Protein AF-A0A0F9MYI4-F1 (afdb_monomer)

Mean predicted aligned error: 19.26 Å

Radius of gyration: 35.19 Å; Cα contacts (8 Å, |Δi|>4): 128; chains: 1; bounding box: 51×89×79 Å

Secondary structure (DSSP, 8-state):
---S-----HHHHHH-HHHHTS-HHHHHHHHHHHHHHHHHSSEE--HHHHHHHHT--HHHHHHHHHHHGGG-EE-SSSEEE-HHHHHHHHHHHHHHHHHHHHHHHHHHHHHHHHHHHHHS---------------------------------------PPPPHHHHHHHHHHTT--HHHHHHHHHHHHHTTTB-TTS-B-TTHHHHIIIII--GGGS--S------------SSSTTSSSSS---

Solvent-accessible surface area (backbone atoms only — not comparable to full-atom values): 15983 Å² total; per-residue (Å²): 137,82,76,93,72,78,92,82,56,69,66,62,52,65,66,34,64,69,57,58,72,44,52,75,67,47,47,52,35,49,54,43,50,53,52,48,18,65,76,70,63,42,37,67,60,50,60,62,58,47,9,56,69,53,74,47,50,51,68,59,35,63,69,47,37,74,65,51,49,80,65,46,41,78,71,84,76,65,28,27,31,46,64,71,58,52,53,53,50,50,52,53,53,52,50,48,54,53,50,51,54,52,50,52,55,50,51,52,54,51,53,54,48,53,53,56,57,58,72,70,64,78,87,78,83,91,76,94,75,91,80,91,78,87,79,92,80,79,87,78,84,83,81,87,79,87,75,94,69,95,74,82,88,74,80,88,68,82,86,74,81,80,54,71,67,58,46,29,52,53,26,49,77,70,73,42,57,58,69,58,24,52,55,54,48,52,60,40,56,77,50,72,43,39,45,101,86,74,45,69,58,83,61,48,70,59,49,43,48,76,71,70,59,53,83,92,65,84,74,91,85,84,89,86,84,81,93,80,83,85,88,79,86,82,83,69,79,81,74,68,85,82,74,82,90,129

Sequence (246 aa):
MKSPAFQFYPSDFLSDENVALMTNQEVGCYIKLICFCWKQGTIPEEMKRIAQLCGETESVMSELWPSLKPCFKSTGNGRLMQPRLDRERKKQKEWRKKSVAGGKKSAILRAAKTAIDGEQAGVVQPSDEKCLKGGSTLLSSSSSSSIDLKKTSKRKGVFQPPSLADVLNYFKEKGYSEAAGKKAYEYYNIAGWQDSRGNPVKNWKQKMIAVWFKEETLASATAGRAKLVKGSSIVEQWKKDAEGGN

Nearest PDB structures (foldseek):
  2hr3-assembly1_A  TM=4.466E-01  e=1.936E-01  Pseudomonas aeruginosa
  5hso-assembly1_C  TM=4.202E-01  e=6.595E-01  Mycobacterium tuberculosis H37Rv
  5x80-assembly2_D  TM=3.840E-01  e=5.222E-01  Mycobacterium tuberculosis H37Rv
  3nrv-assembly1_A  TM=4.035E-01  e=1.052E+00  Acinetobacter baylyi ADP1
  3fx3-assembly1_A  TM=4.770E-01  e=1.182E+00  Ruegeria pomeroyi

pLDDT: mean 76.7, std 23.16, range [31.27, 98.38]

Organism: NCBI:txid412755

Structure (mmCIF, N/CA/C/O backbone):
data_AF-A0A0F9MYI4-F1
#
_entry.id   AF-A0A0F9MYI4-F1
#
loop_
_atom_site.group_PDB
_atom_site.id
_atom_site.type_symbol
_atom_site.label_atom_id
_atom_site.label_alt_id
_atom_site.label_comp_id
_atom_site.label_asym_id
_atom_site.label_entity_id
_atom_site.label_seq_id
_atom_site.pdbx_PDB_ins_code
_atom_site.Cartn_x
_atom_site.Cartn_y
_atom_site.Cartn_z
_atom_site.occupancy
_atom_site.B_iso_or_equiv
_atom_site.auth_seq_id
_atom_site.auth_comp_id
_atom_site.auth_asym_id
_atom_site.auth_atom_id
_atom_site.pdbx_PDB_model_num
ATOM 1 N N . MET A 1 1 ? 4.792 15.594 -9.757 1.00 70.38 1 MET A N 1
ATOM 2 C CA . MET A 1 1 ? 3.452 15.161 -9.297 1.00 70.38 1 MET A CA 1
ATOM 3 C C . MET A 1 1 ? 3.556 14.109 -8.193 1.00 70.38 1 MET A C 1
ATOM 5 O O . MET A 1 1 ? 4.474 13.284 -8.231 1.00 70.38 1 MET A O 1
ATOM 9 N N . LYS A 1 2 ? 2.652 14.138 -7.207 1.00 76.94 2 LYS A N 1
ATOM 10 C CA . LYS A 1 2 ? 2.462 13.030 -6.252 1.00 76.94 2 LYS A CA 1
ATOM 11 C C . LYS A 1 2 ? 1.678 11.909 -6.950 1.00 76.94 2 LYS A C 1
ATOM 13 O O . LYS A 1 2 ? 0.926 12.193 -7.876 1.00 76.94 2 LYS A O 1
ATOM 18 N N . SER A 1 3 ? 1.917 10.653 -6.583 1.00 86.50 3 SER A N 1
ATOM 19 C CA . SER A 1 3 ? 1.194 9.530 -7.191 1.00 86.50 3 SER A CA 1
ATOM 20 C C . SER A 1 3 ? -0.255 9.504 -6.692 1.00 86.50 3 SER A C 1
ATOM 22 O O . SER A 1 3 ? -0.453 9.621 -5.481 1.00 86.50 3 SER A O 1
ATOM 24 N N . PRO A 1 4 ? -1.254 9.336 -7.575 1.00 91.19 4 PRO A N 1
ATOM 25 C CA . PRO A 1 4 ? -2.663 9.390 -7.182 1.00 91.19 4 PRO A CA 1
ATOM 26 C C . PRO A 1 4 ? -3.111 8.163 -6.375 1.00 91.19 4 PRO A C 1
ATOM 28 O O . PRO A 1 4 ? -4.081 8.255 -5.636 1.00 91.19 4 PRO A O 1
ATOM 31 N N . ALA A 1 5 ? -2.390 7.041 -6.475 1.00 93.88 5 ALA A N 1
ATOM 32 C CA . ALA A 1 5 ? -2.751 5.775 -5.845 1.00 93.88 5 ALA A CA 1
ATOM 33 C C . ALA A 1 5 ? -1.535 5.066 -5.230 1.00 93.88 5 ALA A C 1
ATOM 35 O O . ALA A 1 5 ? -0.392 5.257 -5.666 1.00 93.88 5 ALA A O 1
ATOM 36 N N . PHE A 1 6 ? -1.805 4.217 -4.241 1.00 94.38 6 PHE A N 1
ATOM 37 C CA . PHE A 1 6 ? -0.867 3.247 -3.685 1.00 94.38 6 PHE A CA 1
ATOM 38 C C . PHE A 1 6 ? -1.378 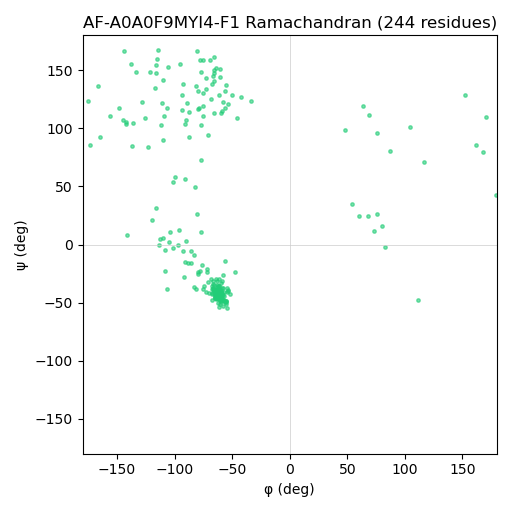1.833 -3.932 1.00 94.38 6 PHE A C 1
ATOM 40 O O . PHE A 1 6 ? -2.580 1.616 -4.071 1.00 94.38 6 PHE A O 1
ATOM 47 N N . GLN A 1 7 ? -0.459 0.872 -3.977 1.00 94.88 7 GLN A N 1
ATOM 48 C CA . GLN A 1 7 ? -0.847 -0.523 -4.093 1.00 94.88 7 GLN A CA 1
ATOM 49 C C . GLN A 1 7 ? -1.371 -1.015 -2.742 1.00 94.88 7 GLN A C 1
ATOM 51 O O . GLN A 1 7 ? -0.719 -0.826 -1.711 1.00 94.88 7 GLN A O 1
ATOM 56 N N . PHE A 1 8 ? -2.537 -1.649 -2.754 1.00 94.38 8 PHE A N 1
ATOM 57 C CA . PHE A 1 8 ? -3.121 -2.346 -1.614 1.00 94.38 8 PHE A CA 1
ATOM 58 C C . PHE A 1 8 ? -3.099 -3.842 -1.927 1.00 94.38 8 PHE A C 1
ATOM 60 O O . PHE A 1 8 ? -3.606 -4.252 -2.970 1.00 94.38 8 PHE A O 1
ATOM 67 N N . TYR A 1 9 ? -2.440 -4.630 -1.079 1.00 94.38 9 TYR A N 1
ATOM 68 C CA . TYR A 1 9 ? -2.310 -6.073 -1.274 1.00 94.38 9 TYR A CA 1
ATOM 69 C C . TYR A 1 9 ? -3.218 -6.771 -0.261 1.00 94.38 9 TYR A C 1
ATOM 71 O O . TYR A 1 9 ? -2.976 -6.615 0.937 1.00 94.38 9 TYR A O 1
ATOM 79 N N . PRO A 1 10 ? -4.237 -7.525 -0.712 1.00 96.31 10 PRO A N 1
ATOM 80 C CA . PRO A 1 10 ? -5.122 -8.252 0.194 1.00 96.31 10 PRO A CA 1
ATOM 81 C C . PRO A 1 10 ? -4.372 -9.246 1.083 1.00 96.31 10 PRO A C 1
ATOM 83 O O . PRO A 1 10 ? -4.684 -9.345 2.261 1.00 96.31 10 PRO A O 1
ATOM 86 N N . SER A 1 11 ? -3.346 -9.920 0.548 1.00 95.81 11 SER A N 1
ATOM 87 C CA . SER A 1 11 ? -2.504 -10.845 1.317 1.00 95.81 11 SER A CA 1
ATOM 88 C C . SER A 1 11 ? -1.856 -10.154 2.511 1.00 95.81 11 SER A C 1
ATOM 90 O O . SER A 1 11 ? -2.028 -10.603 3.636 1.00 95.81 11 SER A O 1
ATOM 92 N N . ASP A 1 12 ? -1.175 -9.029 2.272 1.00 93.56 12 ASP A N 1
ATOM 93 C CA . ASP A 1 12 ? -0.490 -8.280 3.326 1.00 93.56 12 ASP A CA 1
ATOM 94 C C . ASP A 1 12 ? -1.490 -7.786 4.372 1.00 93.56 12 ASP A C 1
ATOM 96 O O . ASP A 1 12 ? -1.215 -7.858 5.562 1.00 93.56 12 ASP A O 1
ATOM 100 N N . PHE A 1 13 ? -2.645 -7.292 3.917 1.00 94.75 13 PHE A N 1
ATOM 101 C CA . PHE A 1 13 ? -3.695 -6.758 4.779 1.00 94.75 13 PHE A CA 1
ATOM 102 C C . PHE A 1 13 ? -4.309 -7.829 5.688 1.00 94.75 13 PHE A C 1
ATOM 104 O O . PHE A 1 13 ? -4.476 -7.578 6.873 1.00 94.75 13 PHE A O 1
ATOM 111 N N . LEU A 1 14 ? -4.605 -9.018 5.153 1.00 94.38 14 LEU A N 1
ATOM 112 C CA . LEU A 1 14 ? -5.203 -10.118 5.917 1.00 94.38 14 LEU A CA 1
ATOM 113 C C . LEU A 1 14 ? -4.185 -10.864 6.794 1.00 94.38 14 LEU A C 1
ATOM 115 O O . LEU A 1 14 ? -4.578 -11.510 7.758 1.00 94.38 14 LEU A O 1
ATOM 119 N N . SER A 1 15 ? -2.893 -10.799 6.458 1.00 95.25 15 SER A N 1
ATOM 120 C CA . SER A 1 15 ? -1.821 -11.455 7.222 1.00 95.25 15 SER A CA 1
ATOM 121 C C . SER A 1 15 ? -1.244 -10.612 8.365 1.00 95.25 15 SER A C 1
ATOM 123 O O . SER A 1 15 ? -0.526 -11.151 9.203 1.00 95.25 15 SER A O 1
ATOM 125 N N . ASP A 1 16 ? -1.488 -9.298 8.382 1.00 94.25 16 ASP A N 1
ATOM 126 C CA . ASP A 1 16 ? -0.990 -8.413 9.440 1.00 94.25 16 ASP A CA 1
ATOM 127 C C . ASP A 1 16 ? -1.820 -8.627 10.709 1.00 94.25 16 ASP A C 1
ATOM 129 O O . ASP A 1 16 ? -2.991 -8.258 10.754 1.00 94.25 16 ASP A O 1
ATOM 133 N N . GLU A 1 17 ? -1.211 -9.218 11.737 1.00 95.50 17 GLU A N 1
ATOM 134 C CA . GLU A 1 17 ? -1.867 -9.555 13.006 1.00 95.50 17 GLU A CA 1
ATOM 135 C C . GLU A 1 17 ? -2.560 -8.346 13.647 1.00 95.50 17 GLU A C 1
ATOM 137 O O . GLU A 1 17 ? -3.691 -8.466 14.114 1.00 95.50 17 GLU A O 1
ATOM 142 N N . ASN A 1 18 ? -1.944 -7.156 13.589 1.00 95.12 18 ASN A N 1
ATOM 143 C CA . ASN A 1 18 ? -2.546 -5.954 14.171 1.00 95.12 18 ASN A CA 1
ATOM 144 C C . ASN A 1 18 ? -3.862 -5.604 13.484 1.00 95.12 18 ASN A C 1
ATOM 146 O O . ASN A 1 18 ? -4.777 -5.128 14.137 1.00 95.12 18 ASN A O 1
ATOM 150 N N . VAL A 1 19 ? -3.941 -5.809 12.168 1.00 95.38 19 VAL A N 1
ATOM 151 C CA . VAL A 1 19 ? -5.122 -5.490 11.361 1.00 95.38 19 VAL A CA 1
ATOM 152 C C . VAL A 1 19 ? -6.151 -6.615 11.430 1.00 95.38 19 VAL A C 1
ATOM 154 O O . VAL A 1 19 ? -7.344 -6.342 11.471 1.00 95.38 19 VAL A O 1
ATOM 157 N N . ALA A 1 20 ? -5.707 -7.871 11.479 1.00 95.81 20 ALA A N 1
ATOM 158 C CA . ALA A 1 20 ? -6.580 -9.036 11.578 1.00 95.81 20 ALA A CA 1
ATOM 159 C C . ALA A 1 20 ? -7.373 -9.073 12.896 1.00 95.81 20 ALA A C 1
ATOM 161 O O . ALA A 1 20 ? -8.487 -9.590 12.919 1.00 95.81 20 ALA A O 1
ATOM 162 N N . LEU A 1 21 ? -6.816 -8.513 13.974 1.00 96.50 21 LEU A N 1
ATOM 163 C CA . LEU A 1 21 ? -7.469 -8.412 15.283 1.00 96.50 21 LEU A CA 1
ATOM 164 C C . LEU A 1 21 ? -8.414 -7.203 15.413 1.00 96.50 21 LEU A C 1
ATOM 166 O O . LEU A 1 21 ? -9.140 -7.113 16.401 1.00 96.50 21 LEU A O 1
ATOM 170 N N . MET A 1 22 ? -8.421 -6.283 14.442 1.00 97.62 22 MET A N 1
ATOM 171 C CA . MET A 1 22 ? -9.294 -5.107 14.466 1.00 97.62 22 MET A CA 1
ATOM 172 C C . MET A 1 22 ? -10.755 -5.474 14.192 1.00 97.62 22 MET A C 1
ATOM 174 O O . MET A 1 22 ? -11.082 -6.268 13.310 1.00 97.62 22 MET A O 1
ATOM 178 N N . THR A 1 23 ? -11.660 -4.789 14.876 1.00 98.19 23 THR A N 1
ATOM 179 C CA . THR A 1 23 ? -13.082 -4.733 14.535 1.00 98.19 23 THR A CA 1
ATOM 180 C C . THR A 1 23 ? -13.307 -4.015 13.200 1.00 98.19 23 THR A C 1
ATOM 182 O O . THR A 1 23 ? -12.487 -3.216 12.743 1.00 98.19 23 THR A O 1
ATOM 185 N N . ASN A 1 24 ? -14.475 -4.210 12.582 1.00 98.00 24 ASN A N 1
ATOM 186 C CA . ASN A 1 24 ? -14.819 -3.520 11.331 1.00 98.00 24 ASN A CA 1
ATOM 187 C C . ASN A 1 24 ? -14.798 -1.983 11.458 1.00 98.00 24 ASN A C 1
ATOM 189 O O . ASN A 1 24 ? -14.471 -1.296 10.488 1.00 98.00 24 ASN A O 1
ATOM 193 N N . GLN A 1 25 ? -15.119 -1.441 12.639 1.00 98.12 25 GLN A N 1
ATOM 194 C CA . GLN A 1 25 ? -15.047 -0.001 12.897 1.00 98.12 25 GLN A CA 1
ATOM 195 C C . GLN A 1 25 ? -13.592 0.485 12.893 1.00 98.12 25 GLN A C 1
ATOM 197 O O . GLN A 1 25 ? -13.259 1.447 12.196 1.00 98.12 25 GLN A O 1
ATOM 202 N N . GLU A 1 26 ? -12.702 -0.220 13.593 1.00 98.38 26 GLU A N 1
ATOM 203 C CA . GLU A 1 26 ? -11.266 0.072 13.598 1.00 98.38 26 GLU A CA 1
ATOM 204 C C . GLU A 1 26 ? -10.668 -0.073 12.197 1.00 98.38 26 GLU A C 1
ATOM 206 O O . GLU A 1 26 ? -9.952 0.821 11.749 1.00 98.38 26 GLU A O 1
ATOM 211 N N . VAL A 1 27 ? -11.025 -1.122 11.449 1.00 98.31 27 VAL A N 1
ATOM 212 C CA . VAL A 1 27 ? -10.607 -1.293 10.049 1.00 98.31 27 VAL A CA 1
ATOM 213 C C . VAL A 1 27 ? -11.057 -0.108 9.190 1.00 98.31 27 VAL A C 1
ATOM 215 O O . VAL A 1 27 ? -10.268 0.419 8.402 1.00 98.31 27 VAL A O 1
ATOM 218 N N . GLY A 1 28 ? -12.296 0.366 9.350 1.00 98.31 28 GLY A N 1
ATOM 219 C CA . GLY A 1 28 ? -12.794 1.556 8.656 1.00 98.31 28 GLY A CA 1
ATOM 220 C C . GLY A 1 28 ? -11.945 2.798 8.947 1.00 98.31 28 GLY A C 1
ATOM 221 O O . GLY A 1 28 ? -11.496 3.487 8.021 1.00 98.31 28 GLY A O 1
ATOM 222 N N . CYS A 1 29 ? -11.650 3.046 10.224 1.00 98.38 29 CYS A N 1
ATOM 223 C CA . CYS A 1 29 ? -10.757 4.116 10.669 1.00 98.38 29 CYS A CA 1
ATOM 224 C C . CYS A 1 29 ? -9.344 3.957 10.086 1.00 98.38 29 CYS A C 1
ATOM 226 O O . CYS A 1 29 ? -8.805 4.898 9.499 1.00 98.38 29 CYS A O 1
ATOM 228 N N . TYR A 1 30 ? -8.767 2.757 10.159 1.00 98.19 30 TYR A N 1
ATOM 229 C CA . TYR A 1 30 ? -7.457 2.429 9.605 1.00 98.19 30 TYR A CA 1
ATOM 230 C C . TYR A 1 30 ? -7.372 2.767 8.112 1.00 98.19 30 TYR A C 1
ATOM 232 O O . TYR A 1 30 ? -6.475 3.509 7.700 1.00 98.19 30 TYR A O 1
ATOM 240 N N . ILE A 1 31 ? -8.333 2.302 7.304 1.00 98.00 31 ILE A N 1
ATOM 241 C CA . ILE A 1 31 ? -8.372 2.550 5.856 1.00 98.00 31 ILE A CA 1
ATOM 242 C C . ILE A 1 31 ? -8.453 4.054 5.552 1.00 98.00 31 ILE A C 1
ATOM 244 O O . ILE A 1 31 ? -7.723 4.555 4.686 1.00 98.00 31 ILE A O 1
ATOM 248 N N . LYS A 1 32 ? -9.278 4.813 6.285 1.00 98.31 32 LYS A N 1
ATOM 249 C CA . LYS A 1 32 ? -9.365 6.276 6.124 1.00 98.31 32 LYS A CA 1
ATOM 250 C C . LYS A 1 32 ? -8.032 6.949 6.454 1.00 98.31 32 LYS A C 1
ATOM 252 O O . LYS A 1 32 ? -7.540 7.763 5.664 1.00 98.31 32 LYS A O 1
ATOM 257 N N . LEU A 1 33 ? -7.405 6.578 7.568 1.00 98.12 33 LEU A N 1
ATOM 258 C CA . LEU A 1 33 ? -6.131 7.149 8.002 1.00 98.12 33 LEU A CA 1
ATOM 259 C C . LEU A 1 33 ? -4.991 6.843 7.029 1.00 98.12 33 LEU A C 1
ATOM 261 O O . LEU A 1 33 ? -4.232 7.757 6.702 1.00 98.12 33 LEU A O 1
ATOM 265 N N . ILE A 1 34 ? -4.877 5.623 6.493 1.00 97.38 34 ILE A N 1
ATOM 266 C CA . ILE A 1 34 ? -3.845 5.315 5.488 1.00 97.38 34 ILE A CA 1
ATOM 267 C C . ILE A 1 34 ? -4.083 6.077 4.175 1.00 97.38 34 ILE A C 1
ATOM 269 O O . ILE A 1 34 ? -3.116 6.517 3.552 1.00 97.38 34 ILE A O 1
ATOM 273 N N . CYS A 1 35 ? -5.337 6.325 3.778 1.00 97.06 35 CYS A N 1
ATOM 274 C CA . CYS A 1 35 ? -5.657 7.152 2.611 1.00 97.06 35 CYS A CA 1
ATOM 275 C C . CYS A 1 35 ? -5.203 8.608 2.807 1.00 97.06 35 CYS A C 1
ATOM 277 O O . CYS A 1 35 ? -4.526 9.180 1.942 1.00 97.06 35 CYS A O 1
ATOM 279 N N . PHE A 1 36 ? -5.508 9.205 3.964 1.00 96.81 36 PHE A N 1
ATOM 280 C CA . PHE A 1 36 ? -5.026 10.545 4.312 1.00 96.81 36 PHE A CA 1
ATOM 281 C C . PHE A 1 36 ? -3.506 10.592 4.419 1.00 96.81 36 PHE A C 1
ATOM 283 O O . PHE A 1 36 ? -2.880 11.498 3.855 1.00 96.81 36 PHE A O 1
ATOM 290 N N . CYS A 1 37 ? -2.916 9.590 5.076 1.00 96.12 37 CYS A N 1
ATOM 291 C CA . CYS A 1 37 ? -1.478 9.434 5.189 1.00 96.12 37 CYS A CA 1
ATOM 292 C C . CYS A 1 37 ? -0.864 9.410 3.795 1.00 96.12 37 CYS A C 1
ATOM 294 O O . CYS A 1 37 ? 0.041 10.198 3.549 1.00 96.12 37 CYS A O 1
ATOM 296 N N . TRP A 1 38 ? -1.384 8.611 2.851 1.00 95.75 38 TRP A N 1
ATOM 297 C CA . TRP A 1 38 ? -0.900 8.549 1.469 1.00 95.75 38 TRP A CA 1
ATOM 298 C C . TRP A 1 38 ? -0.883 9.925 0.800 1.00 95.75 38 TRP A C 1
ATOM 300 O O . TRP A 1 38 ? 0.181 10.361 0.346 1.00 95.75 38 TRP A O 1
ATOM 310 N N . LYS A 1 39 ? -2.033 10.614 0.802 1.00 94.38 39 LYS A N 1
ATOM 311 C CA . LYS A 1 39 ? -2.240 11.922 0.160 1.00 94.38 39 LYS A CA 1
ATOM 312 C C . LYS A 1 39 ? -1.307 13.002 0.719 1.00 94.38 39 LYS A C 1
ATOM 314 O O . LYS A 1 39 ? -0.710 13.769 -0.045 1.00 94.38 39 LYS A O 1
ATOM 319 N N . GLN A 1 40 ? -1.176 13.074 2.043 1.00 92.75 40 GLN A N 1
ATOM 320 C CA . GLN A 1 40 ? -0.447 14.153 2.714 1.00 92.75 40 GLN A CA 1
ATOM 321 C C . GLN A 1 40 ? 1.032 13.831 2.962 1.00 92.75 40 GLN A C 1
ATOM 323 O O . GLN A 1 40 ? 1.862 14.736 2.943 1.00 92.75 40 GLN A O 1
ATOM 328 N N . GLY A 1 41 ? 1.385 12.557 3.113 1.00 92.94 41 GLY A N 1
ATOM 329 C CA . GLY A 1 41 ? 2.701 12.095 3.564 1.00 92.94 41 GLY A CA 1
ATOM 330 C C . GLY A 1 41 ? 2.618 11.460 4.951 1.00 92.94 41 GLY A C 1
ATOM 331 O O . GLY A 1 41 ? 3.110 10.348 5.151 1.00 92.94 41 GLY A O 1
ATOM 332 N N . THR A 1 42 ? 1.944 12.163 5.857 1.00 96.75 42 THR A N 1
ATOM 333 C CA . THR A 1 42 ? 1.774 11.869 7.283 1.00 96.75 42 THR A CA 1
ATOM 334 C C . THR A 1 42 ? 0.374 12.293 7.738 1.00 96.75 42 THR A C 1
ATOM 336 O O . THR A 1 42 ? -0.317 13.018 7.017 1.00 96.75 42 THR A O 1
ATOM 339 N N . ILE A 1 43 ? -0.044 11.859 8.924 1.00 97.56 43 ILE A N 1
ATOM 340 C CA . ILE A 1 43 ? -1.277 12.300 9.596 1.00 97.56 43 ILE A CA 1
ATOM 341 C C . ILE A 1 43 ? -0.931 13.041 10.900 1.00 97.56 43 ILE A C 1
ATOM 343 O O . ILE A 1 43 ? 0.189 12.888 11.391 1.00 97.56 43 ILE A O 1
ATOM 347 N N . PRO A 1 44 ? -1.834 13.870 11.447 1.00 97.56 44 PRO A N 1
ATOM 348 C CA . PRO A 1 44 ? -1.655 14.467 12.771 1.00 97.56 44 PRO A CA 1
ATOM 349 C C . PRO A 1 44 ? -1.552 13.398 13.865 1.00 97.56 44 PRO A C 1
ATOM 351 O O . PRO A 1 44 ? -2.139 12.329 13.730 1.00 97.56 44 PRO A O 1
ATOM 354 N N . GLU A 1 45 ? -0.827 13.698 14.940 1.00 97.00 45 GLU A N 1
ATOM 355 C CA . GLU A 1 45 ? -0.760 12.856 16.147 1.00 97.00 45 GLU A CA 1
ATOM 356 C C . GLU A 1 45 ? -1.830 13.233 17.193 1.00 97.00 45 GLU A C 1
ATOM 358 O O . GLU A 1 45 ? -2.129 12.456 18.092 1.00 97.00 45 GLU A O 1
ATOM 363 N N . GLU A 1 46 ? -2.444 14.412 17.050 1.00 96.69 46 GLU A N 1
ATOM 364 C CA . GLU A 1 46 ? -3.499 14.925 17.930 1.00 96.69 46 GLU A CA 1
ATOM 365 C C . GLU A 1 46 ? -4.805 14.119 17.797 1.00 96.69 46 GLU A C 1
ATOM 367 O O . GLU A 1 46 ? -5.376 14.025 16.704 1.00 96.69 46 GLU A O 1
ATOM 372 N N . MET A 1 47 ? -5.323 13.606 18.920 1.00 97.62 47 MET A N 1
ATOM 373 C CA . MET A 1 47 ? -6.494 12.716 18.957 1.00 97.62 47 MET A CA 1
ATOM 374 C C . MET A 1 47 ? -7.732 13.332 18.303 1.00 97.62 47 MET A C 1
ATOM 376 O O . MET A 1 47 ? -8.343 12.723 17.426 1.00 97.62 47 MET A O 1
ATOM 380 N N . LYS A 1 48 ? -8.050 14.584 18.645 1.00 98.12 48 LYS A N 1
ATOM 381 C CA . LYS A 1 48 ? -9.165 15.337 18.060 1.00 98.12 48 LYS A CA 1
ATOM 382 C C . LYS A 1 48 ? -9.121 15.387 16.531 1.00 98.12 48 LYS A C 1
ATOM 384 O O . LYS A 1 48 ? -10.148 15.262 15.867 1.00 98.12 48 LYS A O 1
ATOM 389 N N . ARG A 1 49 ? -7.930 15.546 15.945 1.00 97.94 49 ARG A N 1
ATOM 390 C CA . ARG A 1 49 ? -7.751 15.575 14.484 1.00 97.94 49 ARG A CA 1
ATOM 391 C C . ARG A 1 49 ? -7.920 14.194 13.873 1.00 97.94 49 ARG A C 1
ATOM 393 O O . ARG A 1 49 ? -8.527 14.082 12.813 1.00 97.94 49 ARG A O 1
ATOM 400 N N . ILE A 1 50 ? -7.391 13.158 14.520 1.00 98.12 50 ILE A N 1
ATOM 401 C CA . ILE A 1 50 ? -7.544 11.768 14.076 1.00 98.12 50 ILE A CA 1
ATOM 402 C C . ILE A 1 50 ? -9.030 11.389 14.077 1.00 98.12 50 ILE A C 1
ATOM 404 O O . ILE A 1 50 ? -9.525 10.904 13.061 1.00 98.12 50 ILE A O 1
ATOM 408 N N . ALA A 1 51 ? -9.756 11.723 15.146 1.00 98.31 51 ALA A N 1
ATOM 409 C CA . ALA A 1 51 ? -11.196 11.514 15.265 1.00 98.31 51 ALA A CA 1
ATOM 410 C C . ALA A 1 51 ? -11.962 12.179 14.108 1.00 98.31 51 ALA A C 1
ATOM 412 O O . ALA A 1 51 ? -12.721 11.520 13.399 1.00 98.31 51 ALA A O 1
ATOM 413 N N . GLN A 1 52 ? -11.664 13.450 13.810 1.00 98.00 52 GLN A N 1
ATOM 414 C CA . GLN A 1 52 ? -12.251 14.168 12.671 1.00 98.00 52 GLN A CA 1
ATOM 415 C C . GLN A 1 52 ? -11.955 13.508 11.316 1.00 98.00 52 GLN A C 1
ATOM 417 O O . GLN A 1 52 ? -12.837 13.444 10.460 1.00 98.00 52 GLN A O 1
ATOM 422 N N . LEU A 1 53 ? -10.732 13.006 11.098 1.00 97.88 53 LEU A N 1
ATOM 423 C CA . LEU A 1 53 ? -10.389 12.283 9.867 1.00 97.88 53 LEU A CA 1
ATOM 424 C C . LEU A 1 53 ? -11.181 10.976 9.748 1.00 97.88 53 LEU A C 1
ATOM 426 O O . LEU A 1 53 ? -11.624 10.626 8.651 1.00 97.88 53 LEU A O 1
ATOM 430 N N . CYS A 1 54 ? -11.378 10.275 10.863 1.00 97.88 54 CYS A N 1
ATOM 431 C CA . CYS A 1 54 ? -12.161 9.048 10.949 1.00 97.88 54 CYS A CA 1
ATOM 432 C C . CYS A 1 54 ? -13.676 9.293 10.913 1.00 97.88 54 CYS A C 1
ATOM 434 O O . CYS A 1 54 ? -14.408 8.397 10.504 1.00 97.88 54 CYS A O 1
ATOM 436 N N . GLY A 1 55 ? -14.140 10.517 11.170 1.00 97.50 55 GLY A N 1
ATOM 437 C CA . GLY A 1 55 ? -15.566 10.838 11.284 1.00 97.50 55 GLY A CA 1
ATOM 438 C C . GLY A 1 55 ? -16.174 10.375 12.608 1.00 97.50 55 GLY A C 1
ATOM 439 O O . GLY A 1 55 ? -17.366 10.110 12.655 1.00 97.50 55 GLY A O 1
ATOM 440 N N . GLU A 1 56 ? -15.349 10.271 13.646 1.00 97.75 56 GLU A N 1
ATOM 441 C CA . GLU A 1 56 ? -15.716 9.808 14.982 1.00 97.75 56 GLU A CA 1
ATOM 442 C C . GLU A 1 56 ? -15.567 10.938 16.008 1.00 97.75 56 GLU A C 1
ATOM 444 O O . GLU A 1 56 ? -14.953 11.979 15.741 1.00 97.75 56 GLU A O 1
ATOM 449 N N . THR A 1 57 ? -16.115 10.734 17.206 1.00 98.12 57 THR A N 1
ATOM 450 C CA . THR A 1 57 ? -15.864 11.632 18.342 1.00 98.12 57 THR A CA 1
ATOM 451 C C . THR A 1 57 ? -14.497 11.355 18.965 1.00 98.12 57 THR A C 1
ATOM 453 O O . THR A 1 57 ? -13.931 10.275 18.807 1.00 98.12 57 THR A O 1
ATOM 456 N N . GLU A 1 58 ? -13.948 12.326 19.696 1.00 97.88 58 GLU A N 1
ATOM 457 C CA . GLU A 1 58 ? -12.660 12.150 20.380 1.00 97.88 58 GLU A CA 1
ATOM 458 C C . GLU A 1 58 ? -12.702 11.026 21.428 1.00 97.88 58 GLU A C 1
ATOM 460 O O . GLU A 1 58 ? -11.738 10.273 21.536 1.00 97.88 58 GLU A O 1
ATOM 465 N N . SER A 1 59 ? -13.838 10.855 22.120 1.00 98.25 59 SER A N 1
ATOM 466 C CA . SER A 1 59 ? -14.057 9.751 23.066 1.00 98.25 59 SER A CA 1
ATOM 467 C C . SER A 1 59 ? -13.977 8.396 22.366 1.00 98.25 59 SER A C 1
ATOM 469 O O . SER A 1 59 ? -13.144 7.572 22.728 1.00 98.25 59 SER A O 1
ATOM 471 N N . VAL A 1 60 ? -14.760 8.203 21.299 1.00 98.19 60 VAL A N 1
ATOM 472 C CA . VAL A 1 60 ? -14.750 6.955 20.517 1.00 98.19 60 VAL A CA 1
ATOM 473 C C . VAL A 1 60 ? -13.361 6.698 19.939 1.00 98.19 60 VAL A C 1
ATOM 475 O O . VAL A 1 60 ? -12.825 5.601 20.044 1.00 98.19 60 VAL A O 1
ATOM 478 N N . MET A 1 61 ? -12.712 7.724 19.385 1.00 98.19 61 MET A N 1
ATOM 479 C CA . MET A 1 61 ? -11.364 7.568 18.845 1.00 98.19 61 MET A CA 1
ATOM 480 C C . MET A 1 61 ? -10.354 7.164 19.925 1.00 98.19 61 MET A C 1
ATOM 482 O O . MET A 1 61 ? -9.462 6.372 19.643 1.00 98.19 61 MET A O 1
ATOM 486 N N . SER A 1 62 ? -10.486 7.659 21.156 1.00 98.06 62 SER A N 1
ATOM 487 C CA . SER A 1 62 ? -9.594 7.272 22.253 1.00 98.06 62 SER A CA 1
ATOM 488 C C . SER A 1 62 ? -9.693 5.783 22.608 1.00 98.06 62 SER A C 1
ATOM 490 O O . SER A 1 62 ? -8.675 5.183 22.946 1.00 98.06 62 SER A O 1
ATOM 492 N N . GLU A 1 63 ? -10.874 5.181 22.444 1.00 98.06 63 GLU A N 1
ATOM 493 C CA . GLU A 1 63 ? -11.118 3.749 22.655 1.00 98.06 63 GLU A CA 1
ATOM 494 C C . GLU A 1 63 ? -10.566 2.895 21.505 1.00 98.06 63 GLU A C 1
ATOM 496 O O . GLU A 1 63 ? -9.982 1.844 21.748 1.00 98.06 63 GLU A O 1
ATOM 501 N N . LEU A 1 64 ? -10.682 3.369 20.257 1.00 98.12 64 LEU A N 1
ATOM 502 C CA . LEU A 1 64 ? -10.192 2.668 19.057 1.00 98.12 64 LEU A CA 1
ATOM 503 C C . LEU A 1 64 ? -8.673 2.834 18.837 1.00 98.12 64 LEU A C 1
ATOM 505 O O . LEU A 1 64 ? -8.031 2.053 18.130 1.00 98.12 64 LEU A O 1
ATOM 509 N N . TRP A 1 65 ? -8.072 3.899 19.377 1.00 97.88 65 TRP A N 1
ATOM 510 C CA . TRP A 1 65 ? -6.676 4.254 19.110 1.00 97.88 65 TRP A CA 1
ATOM 511 C C . TRP A 1 65 ? -5.641 3.204 19.538 1.00 97.88 65 TRP A C 1
ATOM 513 O O . TRP A 1 65 ? -4.678 3.028 18.788 1.00 97.88 65 TRP A O 1
ATOM 523 N N . PRO A 1 66 ? -5.776 2.490 20.674 1.00 97.94 66 PRO A N 1
ATOM 524 C CA . PRO A 1 66 ? -4.833 1.450 21.079 1.00 97.94 66 PRO A CA 1
ATOM 525 C C . PRO A 1 66 ? -4.608 0.369 20.015 1.00 97.94 66 PRO A C 1
ATOM 527 O O . PRO A 1 66 ? -3.463 -0.034 19.821 1.00 97.94 66 PRO A O 1
ATOM 530 N N . SER A 1 67 ? -5.648 -0.029 19.277 1.00 97.62 67 SER A N 1
ATOM 531 C CA . SER A 1 67 ? -5.552 -1.010 18.185 1.00 97.62 67 SER A CA 1
ATOM 532 C C . SER A 1 67 ? -4.896 -0.423 16.934 1.00 97.62 67 SER A C 1
ATOM 534 O O . SER A 1 67 ? -4.133 -1.088 16.237 1.00 97.62 67 SER A O 1
ATOM 536 N N . LEU A 1 68 ? -5.146 0.858 16.648 1.00 97.62 68 LEU A N 1
ATOM 537 C CA . LEU A 1 68 ? -4.657 1.542 15.444 1.00 97.62 68 LEU A CA 1
ATOM 538 C C . LEU A 1 68 ? -3.213 2.033 15.570 1.00 97.62 68 LEU A C 1
ATOM 540 O O . LEU A 1 68 ? -2.447 1.974 14.606 1.00 97.62 68 LEU A O 1
ATOM 544 N N . LYS A 1 69 ? -2.830 2.535 16.746 1.00 96.81 69 LYS A N 1
ATOM 545 C CA . LYS A 1 69 ? -1.534 3.165 17.023 1.00 96.81 69 LYS A CA 1
ATOM 546 C C . LYS A 1 69 ? -0.327 2.307 16.609 1.00 96.81 69 LYS A C 1
ATOM 548 O O . LYS A 1 69 ? 0.573 2.889 16.002 1.00 96.81 69 LYS A O 1
ATOM 553 N N . PRO A 1 70 ? -0.280 0.978 16.848 1.00 96.88 70 PRO A N 1
ATOM 554 C CA . PRO A 1 70 ? 0.844 0.123 16.450 1.00 96.88 70 PRO A CA 1
ATOM 555 C C . PRO A 1 70 ? 1.145 0.146 14.949 1.00 96.88 70 PRO A C 1
ATOM 557 O O . PRO A 1 70 ? 2.291 -0.049 14.541 1.00 96.88 70 PRO A O 1
ATOM 560 N N . CYS A 1 71 ? 0.141 0.436 14.116 1.00 96.44 71 CYS A N 1
ATOM 561 C CA . CYS A 1 71 ? 0.338 0.539 12.678 1.00 96.44 71 CYS A CA 1
ATOM 562 C C . CYS A 1 71 ? 1.228 1.734 12.304 1.00 96.44 71 CYS A C 1
ATOM 564 O O . CYS A 1 71 ? 1.977 1.649 11.327 1.00 96.44 71 CYS A O 1
ATOM 566 N N . PHE A 1 72 ? 1.191 2.820 13.082 1.00 97.06 72 PHE A N 1
ATOM 567 C CA . PHE A 1 72 ? 1.818 4.099 12.763 1.00 97.06 72 PHE A CA 1
ATOM 568 C C . PHE A 1 72 ? 3.094 4.358 13.579 1.00 97.06 72 PHE A C 1
ATOM 570 O O . PHE A 1 72 ? 3.255 3.909 14.709 1.00 97.06 72 PHE A O 1
ATOM 577 N N . LYS A 1 73 ? 4.017 5.148 13.017 1.00 96.50 73 LYS A N 1
ATOM 578 C CA . LYS A 1 73 ? 5.240 5.607 13.696 1.00 96.50 73 LYS A CA 1
ATOM 579 C C . LYS A 1 73 ? 5.261 7.122 13.837 1.00 96.50 73 LYS A C 1
ATOM 581 O O . LYS A 1 73 ? 5.007 7.827 12.858 1.00 96.50 73 LYS A O 1
ATOM 586 N N . SER A 1 74 ? 5.615 7.620 15.022 1.00 96.75 74 SER A N 1
ATOM 587 C CA . SER A 1 74 ? 5.834 9.055 15.224 1.00 96.75 74 SER A CA 1
ATOM 588 C C . SER A 1 74 ? 7.068 9.530 14.466 1.00 96.75 74 SER A C 1
ATOM 590 O O . SER A 1 74 ? 8.093 8.853 14.400 1.00 96.75 74 SER A O 1
ATOM 592 N N . THR A 1 75 ? 6.929 10.698 13.849 1.00 94.25 75 TH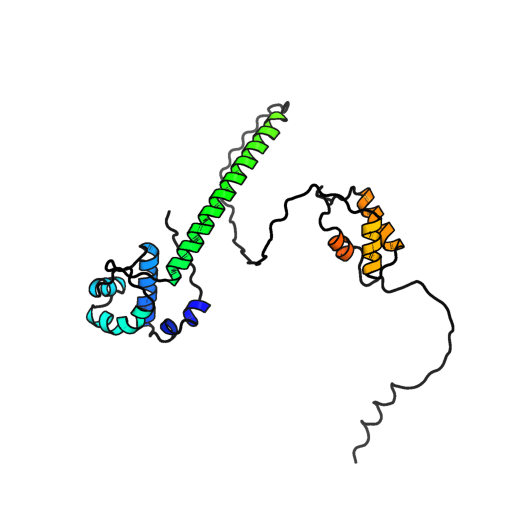R A N 1
ATOM 593 C CA . THR A 1 75 ? 7.998 11.399 13.131 1.00 94.25 75 THR A CA 1
ATOM 594 C C . THR A 1 75 ? 8.723 12.390 14.057 1.00 94.25 75 THR A C 1
ATOM 596 O O . THR A 1 75 ? 9.709 12.993 13.649 1.00 94.25 75 THR A O 1
ATOM 599 N N . GLY A 1 76 ? 8.254 12.569 15.301 1.00 91.00 76 GLY A N 1
ATOM 600 C CA . GLY A 1 76 ? 8.841 13.482 16.293 1.00 91.00 76 GLY A CA 1
ATOM 601 C C . GLY A 1 76 ? 8.407 14.948 16.164 1.00 91.00 76 GLY A C 1
ATOM 602 O O . GLY A 1 76 ? 8.793 15.775 16.977 1.00 91.00 76 GLY A O 1
ATOM 603 N N . ASN A 1 77 ? 7.583 15.284 15.169 1.00 93.62 77 ASN A N 1
ATOM 604 C CA . ASN A 1 77 ? 7.073 16.637 14.913 1.00 93.62 77 ASN A CA 1
ATOM 605 C C . ASN A 1 77 ? 5.543 16.737 15.074 1.00 93.62 77 ASN A C 1
ATOM 607 O O . ASN A 1 77 ? 4.891 17.489 14.345 1.00 93.62 77 ASN A O 1
ATOM 611 N N . GLY A 1 78 ? 4.959 15.929 15.966 1.00 94.88 78 GLY A N 1
ATOM 612 C CA . GLY A 1 78 ? 3.506 15.851 16.167 1.00 94.88 78 GLY A CA 1
ATOM 613 C C . GLY A 1 78 ? 2.753 15.240 14.981 1.00 94.88 78 GLY A C 1
ATOM 614 O O . GLY A 1 78 ? 1.578 15.545 14.748 1.00 94.88 78 GLY A O 1
ATOM 615 N N . ARG A 1 79 ? 3.439 14.422 14.173 1.00 97.19 79 ARG A N 1
ATOM 616 C CA . ARG A 1 79 ? 2.856 13.712 13.034 1.00 97.19 79 ARG A CA 1
ATOM 617 C C . ARG A 1 79 ? 3.262 12.251 13.003 1.00 97.19 79 ARG A C 1
ATOM 619 O O . ARG A 1 79 ? 4.389 11.878 13.327 1.00 97.19 79 ARG A O 1
ATOM 626 N N . LEU A 1 80 ? 2.350 11.443 12.485 1.00 97.62 80 LEU A N 1
ATOM 627 C CA . LEU A 1 80 ? 2.481 10.003 12.358 1.00 97.62 80 LEU A CA 1
ATOM 628 C C . LEU A 1 80 ? 2.627 9.602 10.887 1.00 97.62 80 LEU A C 1
ATOM 630 O O . LEU A 1 80 ? 1.981 10.156 9.992 1.00 97.62 80 LEU A O 1
ATOM 634 N N . MET A 1 81 ? 3.468 8.608 10.628 1.00 97.00 81 MET A N 1
ATOM 635 C CA . MET A 1 81 ? 3.666 8.020 9.308 1.00 97.00 81 MET A CA 1
ATOM 636 C C . MET A 1 81 ? 3.361 6.526 9.311 1.00 97.00 81 MET A C 1
ATOM 638 O O . MET A 1 81 ? 3.622 5.839 10.295 1.00 97.00 81 MET A O 1
ATOM 642 N N . GLN A 1 82 ? 2.875 6.012 8.179 1.00 96.25 82 GLN A N 1
ATOM 643 C CA . GLN A 1 82 ? 2.692 4.576 7.981 1.00 96.25 82 GLN A CA 1
ATOM 644 C C . GLN A 1 82 ? 3.929 3.961 7.305 1.00 96.25 82 GLN A C 1
ATOM 646 O O . GLN A 1 82 ? 4.182 4.267 6.132 1.00 96.25 82 GLN A O 1
ATOM 651 N N . PRO A 1 83 ? 4.679 3.054 7.966 1.00 94.31 83 PRO A N 1
ATOM 652 C CA . PRO A 1 83 ? 5.924 2.503 7.419 1.00 94.31 83 PRO A CA 1
ATOM 653 C C . PRO A 1 83 ? 5.738 1.790 6.076 1.00 94.31 83 PRO A C 1
ATOM 655 O O . PRO A 1 83 ? 6.522 1.983 5.145 1.00 94.31 83 PRO A O 1
ATOM 658 N N . ARG A 1 84 ? 4.664 1.000 5.945 1.00 94.06 84 ARG A N 1
ATOM 659 C CA . ARG A 1 84 ? 4.310 0.298 4.702 1.00 94.06 84 ARG A CA 1
ATOM 660 C C . ARG A 1 84 ? 4.163 1.274 3.531 1.00 94.06 84 ARG A C 1
ATOM 662 O O . ARG A 1 84 ? 4.755 1.052 2.478 1.00 94.06 84 ARG A O 1
ATOM 669 N N . LEU A 1 85 ? 3.403 2.355 3.715 1.00 94.56 85 LEU A N 1
ATOM 670 C CA . LEU A 1 85 ? 3.167 3.338 2.657 1.00 94.56 85 LEU A CA 1
ATOM 671 C C . LEU A 1 85 ? 4.443 4.084 2.269 1.00 94.56 85 LEU A C 1
ATOM 673 O O . LEU A 1 85 ? 4.629 4.401 1.096 1.00 94.56 85 LEU A O 1
ATOM 677 N N . ASP A 1 86 ? 5.338 4.346 3.220 1.00 93.50 86 ASP A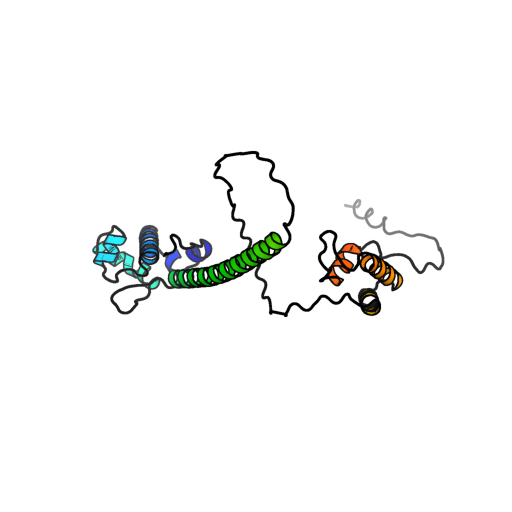 N 1
ATOM 678 C CA . ASP A 1 86 ? 6.612 4.992 2.909 1.00 93.50 86 ASP A CA 1
ATOM 679 C C . ASP A 1 86 ? 7.505 4.114 2.014 1.00 93.50 86 ASP A C 1
ATOM 681 O O . ASP A 1 86 ? 8.105 4.615 1.056 1.00 93.50 86 ASP A O 1
ATOM 685 N N . ARG A 1 87 ? 7.515 2.789 2.235 1.00 93.56 87 ARG A N 1
ATOM 686 C CA . ARG A 1 87 ? 8.175 1.831 1.324 1.00 93.56 87 ARG A CA 1
ATOM 687 C C . ARG A 1 87 ? 7.599 1.914 -0.091 1.00 93.56 87 ARG A C 1
ATOM 689 O O . ARG A 1 87 ? 8.362 2.024 -1.052 1.00 93.56 87 ARG A O 1
ATOM 696 N N . GLU A 1 88 ? 6.274 1.951 -0.223 1.00 95.06 88 GLU A N 1
ATOM 697 C CA . GLU A 1 88 ? 5.610 2.089 -1.528 1.00 95.06 88 GLU A CA 1
ATOM 698 C C . GLU A 1 88 ? 5.947 3.422 -2.215 1.00 95.06 88 GLU A C 1
ATOM 700 O O . GLU A 1 88 ? 6.252 3.450 -3.411 1.00 95.06 88 GLU A O 1
ATOM 705 N N . ARG A 1 89 ? 5.999 4.539 -1.473 1.00 92.94 89 ARG A N 1
ATOM 706 C CA . ARG A 1 89 ? 6.433 5.833 -2.032 1.00 92.94 89 ARG A CA 1
ATOM 707 C C . ARG A 1 89 ? 7.863 5.785 -2.540 1.00 92.94 89 ARG A C 1
ATOM 709 O O . ARG A 1 89 ? 8.130 6.297 -3.629 1.00 92.94 89 ARG A O 1
ATOM 716 N N . LYS A 1 90 ? 8.781 5.203 -1.764 1.00 93.19 90 LYS A N 1
ATOM 717 C CA . LYS A 1 90 ? 10.190 5.052 -2.151 1.00 93.19 90 LYS A CA 1
ATOM 718 C C . LYS A 1 90 ? 10.302 4.236 -3.435 1.00 93.19 90 LYS A C 1
ATOM 720 O O . LYS A 1 90 ? 10.865 4.736 -4.410 1.00 93.19 90 LYS A O 1
ATOM 725 N N . LYS A 1 91 ? 9.636 3.078 -3.494 1.00 93.62 91 LYS A N 1
ATOM 726 C CA . LYS A 1 91 ? 9.574 2.216 -4.684 1.00 93.62 91 LYS A CA 1
ATOM 727 C C . LYS A 1 91 ? 9.053 2.968 -5.913 1.00 93.62 91 LYS A C 1
ATOM 729 O O . LYS A 1 91 ? 9.701 2.970 -6.961 1.00 93.62 91 LYS A O 1
ATOM 734 N N . GLN A 1 92 ? 7.930 3.681 -5.790 1.00 93.06 92 GLN A N 1
ATOM 735 C CA . GLN A 1 92 ? 7.365 4.465 -6.896 1.00 93.06 92 GLN A CA 1
ATOM 736 C C . GLN A 1 92 ? 8.277 5.627 -7.325 1.00 93.06 92 GLN A C 1
ATOM 738 O O . GLN A 1 92 ? 8.414 5.908 -8.519 1.00 93.06 92 GLN A O 1
ATOM 743 N N . LYS A 1 93 ? 8.926 6.310 -6.373 1.00 93.00 93 LYS A N 1
ATOM 744 C CA . LYS A 1 93 ? 9.858 7.414 -6.648 1.00 93.00 93 LYS A CA 1
ATOM 745 C C . LYS A 1 93 ? 11.089 6.918 -7.403 1.00 93.00 93 LYS A C 1
ATOM 747 O O . LYS A 1 93 ? 11.510 7.558 -8.366 1.00 93.00 93 LYS A O 1
ATOM 752 N N . GLU A 1 94 ? 11.645 5.782 -7.002 1.00 94.44 94 GLU A N 1
ATOM 753 C CA . GLU A 1 94 ? 12.775 5.142 -7.677 1.00 94.44 94 GLU A CA 1
ATOM 754 C C . GLU A 1 94 ? 12.413 4.665 -9.081 1.00 94.44 94 GLU A C 1
ATOM 756 O O . GLU A 1 94 ? 13.139 4.956 -10.033 1.00 94.44 94 GLU A O 1
ATOM 761 N N . TRP A 1 95 ? 11.267 3.997 -9.236 1.00 94.56 95 TRP A N 1
ATOM 762 C CA . TRP A 1 95 ? 10.779 3.560 -10.542 1.00 94.56 95 TRP A CA 1
ATOM 763 C C . TRP A 1 95 ? 10.587 4.735 -11.498 1.00 94.56 95 TRP A C 1
ATOM 765 O O . TRP A 1 95 ? 11.026 4.683 -12.648 1.00 94.56 95 TRP A O 1
ATOM 775 N N . ARG A 1 96 ? 10.002 5.838 -11.018 1.00 93.50 96 ARG A N 1
ATOM 776 C CA . ARG A 1 96 ? 9.830 7.054 -11.817 1.00 93.50 96 ARG A CA 1
ATOM 777 C C . ARG A 1 96 ? 11.172 7.626 -12.262 1.00 93.50 96 ARG A C 1
ATOM 779 O O . ARG A 1 96 ? 11.318 7.959 -13.432 1.00 93.50 96 ARG A O 1
ATOM 786 N N . LYS A 1 97 ? 12.166 7.704 -11.368 1.00 94.94 97 LYS A N 1
ATOM 787 C CA . LYS A 1 97 ? 13.523 8.160 -11.723 1.00 94.94 97 LYS A CA 1
ATOM 788 C C . LYS A 1 97 ? 14.140 7.283 -12.818 1.00 94.94 97 LYS A C 1
ATOM 790 O O . LYS A 1 97 ? 14.635 7.814 -13.811 1.00 94.94 97 LYS A O 1
ATOM 795 N N . LYS A 1 98 ? 14.061 5.955 -12.667 1.00 95.88 98 LYS A N 1
ATOM 796 C CA . LYS A 1 98 ? 14.556 4.985 -13.660 1.00 95.88 98 LYS A CA 1
ATOM 797 C C . LYS A 1 98 ? 13.839 5.141 -15.006 1.00 95.88 98 LYS A C 1
ATOM 799 O O . LYS A 1 98 ? 14.497 5.224 -16.040 1.00 95.88 98 LYS A O 1
ATOM 804 N N . SER A 1 99 ? 12.513 5.257 -14.980 1.00 95.12 99 SER A N 1
ATOM 805 C CA . SER A 1 99 ? 11.670 5.398 -16.174 1.00 95.12 99 SER A CA 1
ATOM 806 C C . SER A 1 99 ? 11.949 6.697 -16.925 1.00 95.12 99 SER A C 1
ATOM 808 O O . SER A 1 99 ? 12.099 6.678 -18.142 1.00 95.12 99 SER A O 1
ATOM 810 N N . VAL A 1 100 ? 12.106 7.817 -16.213 1.00 95.06 100 VAL A N 1
ATOM 811 C CA . VAL A 1 100 ? 12.480 9.105 -16.820 1.00 95.06 100 VAL A CA 1
ATOM 812 C C . VAL A 1 100 ? 13.852 9.012 -17.488 1.00 95.06 100 VAL A C 1
ATOM 814 O O . VAL A 1 100 ? 14.007 9.453 -18.625 1.00 95.06 100 VAL A O 1
ATOM 817 N N . ALA A 1 101 ? 14.844 8.411 -16.825 1.00 95.75 101 ALA A N 1
ATOM 818 C CA . ALA A 1 101 ? 16.173 8.235 -17.409 1.00 95.75 101 ALA A CA 1
ATOM 819 C C . ALA A 1 101 ? 16.140 7.351 -18.669 1.00 95.75 101 ALA A C 1
ATOM 821 O O . ALA A 1 101 ? 16.758 7.694 -19.677 1.00 95.75 101 ALA A O 1
ATOM 822 N N . GLY A 1 102 ? 15.395 6.242 -18.637 1.00 96.81 102 GLY A N 1
ATOM 823 C CA . GLY A 1 102 ? 15.188 5.373 -19.799 1.00 96.81 102 GLY A CA 1
ATOM 824 C C . GLY A 1 102 ? 14.466 6.084 -20.947 1.00 96.81 102 GLY A C 1
ATOM 825 O O . GLY A 1 102 ? 14.906 6.005 -22.093 1.00 96.81 102 GLY A O 1
ATOM 826 N N . GLY A 1 103 ? 13.415 6.846 -20.633 1.00 96.94 103 GLY A N 1
ATOM 827 C CA . GLY A 1 103 ? 12.651 7.634 -21.599 1.00 96.94 103 GLY A CA 1
ATOM 828 C C . GLY A 1 103 ? 13.503 8.687 -22.306 1.00 96.94 103 GLY A C 1
ATOM 829 O O . GLY A 1 103 ? 13.475 8.759 -23.532 1.00 96.94 103 GLY A O 1
ATOM 830 N N . LYS A 1 104 ? 14.335 9.431 -21.561 1.00 96.94 104 LYS A N 1
ATOM 831 C CA . LYS A 1 104 ? 15.286 10.405 -22.129 1.00 96.94 104 LYS A CA 1
ATOM 832 C C . LYS A 1 104 ? 16.288 9.744 -23.073 1.00 96.94 104 LYS A C 1
ATOM 834 O O . LYS A 1 104 ? 16.458 10.205 -24.196 1.00 96.94 104 LYS A O 1
ATOM 839 N N . LYS A 1 105 ? 16.904 8.633 -22.650 1.00 96.12 105 LYS A N 1
ATOM 840 C CA . LYS A 1 105 ? 17.834 7.864 -23.499 1.00 96.12 105 LYS A CA 1
ATOM 841 C C . LYS A 1 105 ? 17.166 7.414 -24.797 1.00 96.12 105 LYS A C 1
ATOM 843 O O . LYS A 1 105 ? 17.745 7.544 -25.867 1.00 96.12 105 LYS A O 1
ATOM 848 N N . SER A 1 106 ? 15.938 6.911 -24.698 1.00 95.75 106 SER A N 1
ATOM 849 C CA . SER A 1 106 ? 15.170 6.449 -25.851 1.00 95.75 106 SER A CA 1
ATOM 850 C C . SER A 1 106 ? 14.770 7.595 -26.790 1.00 95.75 106 SER A C 1
ATOM 852 O O . SER A 1 106 ? 14.836 7.429 -28.003 1.00 95.75 106 SER A O 1
ATOM 854 N N . ALA A 1 107 ? 14.406 8.762 -26.250 1.00 96.44 107 ALA A N 1
ATOM 855 C CA . ALA A 1 107 ? 14.089 9.950 -27.041 1.00 96.44 107 ALA A CA 1
ATOM 856 C C . ALA A 1 107 ? 15.298 10.448 -27.845 1.00 96.44 107 ALA A C 1
ATOM 858 O O . ALA A 1 107 ? 15.156 10.698 -29.037 1.00 96.44 107 ALA A O 1
ATOM 859 N N . ILE A 1 108 ? 16.483 10.502 -27.226 1.00 95.94 108 ILE A N 1
ATOM 860 C CA . ILE A 1 108 ? 17.734 10.872 -27.908 1.00 95.94 108 ILE A CA 1
ATOM 861 C C . ILE A 1 108 ? 18.041 9.889 -29.044 1.00 95.94 108 ILE A C 1
ATOM 863 O O . ILE A 1 108 ? 18.333 10.312 -30.156 1.00 95.94 108 ILE A O 1
ATOM 867 N N . LEU A 1 109 ? 17.922 8.579 -28.791 1.00 94.62 109 LEU A N 1
ATOM 868 C CA . LEU A 1 109 ? 18.183 7.557 -29.810 1.00 94.62 109 LEU A CA 1
ATOM 869 C C . LEU A 1 109 ? 17.226 7.667 -31.006 1.00 94.62 109 LEU A C 1
ATOM 871 O O . LEU A 1 109 ? 17.649 7.498 -32.146 1.00 94.62 109 LEU A O 1
ATOM 875 N N . ARG A 1 110 ? 15.941 7.954 -30.750 1.00 93.94 110 ARG A N 1
ATOM 876 C CA . ARG A 1 110 ? 14.952 8.185 -31.811 1.00 93.94 110 ARG A CA 1
ATOM 877 C C . ARG A 1 110 ? 15.274 9.439 -32.614 1.00 93.94 110 ARG A C 1
ATOM 879 O O . ARG A 1 110 ? 15.274 9.357 -33.831 1.00 93.94 110 ARG A O 1
ATOM 886 N N . ALA A 1 111 ? 15.594 10.549 -31.948 1.00 93.88 111 ALA A N 1
ATOM 887 C CA . ALA A 1 111 ? 15.958 11.793 -32.621 1.00 93.88 111 ALA A CA 1
ATOM 888 C C . ALA A 1 111 ? 17.198 11.619 -33.515 1.00 93.88 111 ALA A C 1
ATOM 890 O O . ALA A 1 111 ? 17.183 12.044 -34.664 1.00 93.88 111 ALA A O 1
ATOM 891 N N . ALA A 1 112 ? 18.231 10.924 -33.023 1.00 92.88 112 ALA A N 1
ATOM 892 C CA . ALA A 1 112 ? 19.425 10.615 -33.808 1.00 92.88 112 ALA A CA 1
ATOM 893 C C . ALA A 1 112 ? 19.111 9.731 -35.025 1.00 92.88 112 ALA A C 1
ATOM 895 O O . ALA A 1 112 ? 19.615 9.985 -36.112 1.00 92.88 112 ALA A O 1
ATOM 896 N N . LYS A 1 113 ? 18.243 8.722 -34.866 1.00 89.94 113 LYS A N 1
ATOM 897 C CA . LYS A 1 113 ? 17.813 7.875 -35.984 1.00 89.94 113 LYS A CA 1
ATOM 898 C C . LYS A 1 113 ? 17.039 8.675 -37.040 1.00 89.94 113 LYS A C 1
ATOM 900 O O . LYS A 1 113 ? 17.335 8.544 -38.216 1.00 89.94 113 LYS A O 1
ATOM 905 N N . THR A 1 114 ? 16.095 9.522 -36.629 1.00 87.75 114 THR A N 1
ATOM 906 C CA . THR A 1 114 ? 15.337 10.378 -37.556 1.00 87.75 114 THR A CA 1
ATOM 907 C C . THR A 1 114 ? 16.249 11.349 -38.312 1.00 87.75 114 THR A C 1
ATOM 909 O O . THR A 1 114 ? 16.015 11.582 -39.490 1.00 87.75 114 THR A O 1
ATOM 912 N N . ALA A 1 115 ? 17.305 11.873 -37.678 1.00 81.75 115 ALA A N 1
ATOM 913 C CA . ALA A 1 115 ? 18.293 12.709 -38.363 1.00 81.75 115 ALA A CA 1
ATOM 914 C C . ALA A 1 115 ? 19.061 11.932 -39.450 1.00 81.75 115 ALA A C 1
ATOM 916 O O . ALA A 1 115 ? 19.184 12.423 -40.564 1.00 81.75 115 ALA A O 1
ATOM 917 N N . ILE A 1 116 ? 19.495 10.699 -39.154 1.00 76.19 116 ILE A N 1
ATOM 918 C CA . ILE A 1 116 ? 20.193 9.832 -40.121 1.00 76.19 116 ILE A CA 1
ATOM 919 C C . ILE A 1 116 ? 19.269 9.438 -41.285 1.00 76.19 116 ILE A C 1
ATOM 921 O O . ILE A 1 116 ? 19.669 9.514 -42.444 1.00 76.19 116 ILE A O 1
ATOM 925 N N . ASP A 1 117 ? 18.027 9.046 -40.990 1.00 72.38 117 ASP A N 1
ATOM 926 C CA . ASP A 1 117 ? 17.055 8.637 -42.012 1.00 72.38 117 ASP A CA 1
ATOM 927 C C . ASP A 1 117 ? 16.615 9.837 -42.888 1.00 72.38 117 ASP A C 1
ATOM 929 O O . ASP A 1 117 ? 16.321 9.666 -44.069 1.00 72.38 117 ASP A O 1
ATOM 933 N N . GLY A 1 118 ? 16.613 11.060 -42.338 1.00 60.00 118 GLY A N 1
ATOM 934 C CA . GLY A 1 118 ? 16.328 12.297 -43.075 1.00 60.00 118 GLY A CA 1
ATOM 935 C C . GLY A 1 118 ? 17.445 12.733 -44.031 1.00 60.00 118 GLY A C 1
ATOM 936 O O . GLY A 1 118 ? 17.169 13.413 -45.013 1.00 60.00 118 GLY A O 1
ATOM 937 N N . GLU A 1 119 ? 18.685 12.305 -43.791 1.00 55.41 119 GLU A N 1
ATOM 938 C CA . GLU A 1 119 ? 19.848 12.623 -44.631 1.00 55.41 119 GLU A CA 1
ATOM 939 C C . GLU A 1 119 ? 20.009 11.643 -45.813 1.00 55.41 119 GLU A C 1
ATOM 941 O O . GLU A 1 119 ? 20.670 11.958 -46.799 1.00 55.41 119 GLU A O 1
ATOM 946 N N . GLN A 1 120 ? 19.340 10.480 -45.769 1.00 53.62 120 GLN A N 1
ATOM 947 C CA . GLN A 1 120 ? 19.240 9.532 -46.893 1.00 53.62 120 GLN A CA 1
ATOM 948 C C . GLN A 1 120 ? 17.947 9.674 -47.720 1.00 53.62 120 GLN A C 1
ATOM 950 O O . GLN A 1 120 ? 17.776 8.967 -48.712 1.00 53.62 120 GLN A O 1
ATOM 955 N N . ALA A 1 121 ? 17.054 10.604 -47.370 1.00 48.56 121 ALA A N 1
ATOM 956 C CA . ALA A 1 121 ? 15.846 10.915 -48.137 1.00 48.56 121 ALA A CA 1
ATOM 957 C C . ALA A 1 121 ? 16.100 12.036 -49.165 1.00 48.56 121 ALA A C 1
ATOM 959 O O . ALA A 1 121 ? 15.437 13.072 -49.172 1.00 48.56 121 ALA A O 1
ATOM 960 N N . GLY A 1 122 ? 17.081 11.830 -50.044 1.00 50.03 122 GLY A N 1
ATOM 961 C CA . GLY A 1 122 ? 17.219 12.592 -51.281 1.00 50.03 122 GLY A CA 1
ATOM 962 C C . GLY A 1 122 ? 16.408 11.926 -52.393 1.00 50.03 122 GLY A C 1
ATOM 963 O O . GLY A 1 122 ? 16.770 10.845 -52.841 1.00 50.03 122 GLY A O 1
ATOM 964 N N . VAL A 1 123 ? 15.363 12.618 -52.861 1.00 51.53 123 VAL A N 1
ATOM 965 C CA . VAL A 1 123 ? 14.459 12.295 -53.989 1.00 51.53 123 VAL A CA 1
ATOM 966 C C . VAL A 1 123 ? 13.249 11.409 -53.647 1.00 51.53 123 VAL A C 1
ATOM 968 O O . VAL A 1 123 ? 13.182 10.235 -53.996 1.00 51.53 123 VAL A O 1
ATOM 971 N N . VAL A 1 124 ? 12.205 12.025 -53.084 1.00 50.75 124 VAL A N 1
ATOM 972 C CA . VAL A 1 124 ? 10.813 11.636 -53.370 1.00 50.75 124 VAL A CA 1
ATOM 973 C C . VAL A 1 124 ? 10.055 12.900 -53.773 1.00 50.75 124 VAL A C 1
ATOM 975 O O . VAL A 1 124 ? 10.072 13.898 -53.054 1.00 50.75 124 VAL A O 1
ATOM 978 N N . GLN A 1 125 ? 9.468 12.867 -54.971 1.00 45.16 125 GLN A N 1
ATOM 979 C CA . GLN A 1 125 ? 8.666 13.948 -55.547 1.00 45.16 125 GLN A CA 1
ATOM 980 C C . GLN A 1 125 ? 7.373 14.175 -54.742 1.00 45.16 125 GLN A C 1
ATOM 982 O O . GLN A 1 125 ? 6.834 13.218 -54.183 1.00 45.16 125 GLN A O 1
ATOM 987 N N . PRO A 1 126 ? 6.844 15.410 -54.697 1.00 47.19 126 PRO A N 1
ATOM 988 C CA . PRO A 1 126 ? 5.598 15.696 -54.009 1.00 47.19 126 PRO A CA 1
ATOM 989 C C . PRO A 1 126 ? 4.421 15.278 -54.896 1.00 47.19 126 PRO A C 1
ATOM 991 O O . PRO A 1 126 ? 4.219 15.832 -55.973 1.00 47.19 126 PRO A O 1
ATOM 994 N N . SER A 1 127 ? 3.626 14.315 -54.441 1.00 44.66 127 SER A N 1
ATOM 995 C CA . SER A 1 127 ? 2.242 14.172 -54.892 1.00 44.66 127 SER A CA 1
ATOM 996 C C . SER A 1 127 ? 1.336 14.562 -53.733 1.00 44.66 127 SER A C 1
ATOM 998 O O . SER A 1 127 ? 1.296 13.883 -52.704 1.00 44.66 127 SER A O 1
ATOM 1000 N N . ASP A 1 128 ? 0.670 15.699 -53.898 1.00 48.75 128 ASP A N 1
ATOM 1001 C CA . ASP A 1 128 ? -0.323 16.238 -52.982 1.00 48.75 128 ASP A CA 1
ATOM 1002 C C . ASP A 1 128 ? -1.493 15.266 -52.805 1.00 48.75 128 ASP A C 1
ATOM 1004 O O . ASP A 1 128 ? -2.303 15.100 -53.710 1.00 48.75 128 ASP A O 1
ATOM 1008 N N . GLU A 1 129 ? -1.652 14.702 -51.607 1.00 38.47 129 GLU A N 1
ATOM 1009 C CA . GLU A 1 129 ? -2.971 14.292 -51.125 1.00 38.47 129 GLU A CA 1
ATOM 1010 C C . GLU A 1 129 ? -3.107 14.567 -49.621 1.00 38.47 129 GLU A C 1
ATOM 1012 O O . GLU A 1 129 ? -2.551 13.901 -48.747 1.00 38.47 129 GLU A O 1
ATOM 1017 N N . LYS A 1 130 ? -3.873 15.622 -49.327 1.00 49.00 130 LYS A N 1
ATOM 1018 C CA . LYS A 1 130 ? -4.418 15.946 -48.006 1.00 49.00 130 LYS A CA 1
ATOM 1019 C C . LYS A 1 130 ? -5.237 14.763 -47.480 1.00 49.00 130 LYS A C 1
ATOM 1021 O O . LYS A 1 130 ? -6.198 14.359 -48.124 1.00 49.00 130 LYS A O 1
ATOM 1026 N N . CYS A 1 131 ? -5.012 14.357 -46.230 1.00 31.73 131 CYS A N 1
ATOM 1027 C CA . CYS A 1 131 ? -6.082 13.751 -45.439 1.00 31.73 131 CYS A CA 1
ATOM 1028 C C . CYS A 1 131 ? -5.987 14.136 -43.957 1.00 31.73 131 CYS A C 1
ATOM 1030 O O . CYS A 1 131 ? -5.123 13.685 -43.208 1.00 31.73 131 CYS A O 1
ATOM 1032 N N . LEU A 1 132 ? -6.920 14.998 -43.551 1.00 46.47 132 LEU A N 1
ATOM 1033 C CA . LEU A 1 132 ? -7.304 15.258 -42.170 1.00 46.47 132 LEU A CA 1
ATOM 1034 C C . LEU A 1 132 ? -8.155 14.086 -41.673 1.00 46.47 132 LEU A C 1
ATOM 1036 O O . LEU A 1 132 ? -9.259 13.935 -42.184 1.00 46.47 132 LEU A O 1
ATOM 1040 N N . LYS A 1 133 ? -7.735 13.351 -40.633 1.00 40.03 133 LYS A N 1
ATOM 1041 C CA . LYS A 1 133 ? -8.665 12.752 -39.653 1.00 40.03 133 LYS A CA 1
ATOM 1042 C C . LYS A 1 133 ? -8.028 12.666 -38.268 1.00 40.03 133 LYS A C 1
ATO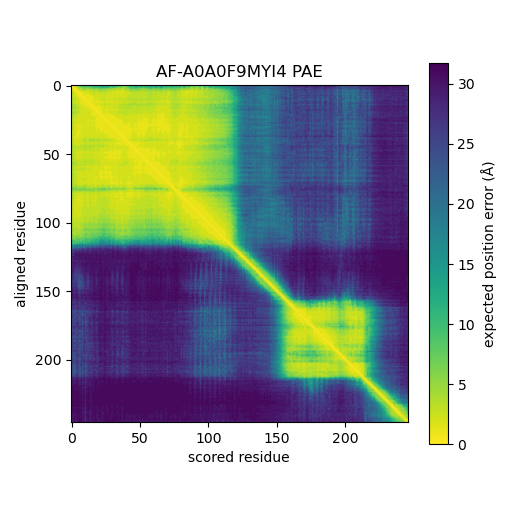M 1044 O O . LYS A 1 133 ? -7.036 11.975 -38.059 1.00 40.03 133 LYS A O 1
ATOM 1049 N N . GLY A 1 134 ? -8.642 13.377 -37.323 1.00 37.84 134 GLY A N 1
ATOM 1050 C CA . GLY A 1 134 ? -8.491 13.118 -35.898 1.00 37.84 134 GLY A CA 1
ATOM 1051 C C . GLY A 1 134 ? -9.158 11.798 -35.506 1.00 37.84 134 GLY A C 1
ATOM 1052 O O . GLY A 1 134 ? -10.044 11.301 -36.200 1.00 37.84 134 GLY A O 1
ATOM 1053 N N . GLY A 1 135 ? -8.728 11.244 -34.377 1.00 34.22 135 GLY A N 1
ATOM 1054 C CA . GLY A 1 135 ? -9.282 10.007 -33.841 1.00 34.22 135 GLY A CA 1
ATOM 1055 C C . GLY A 1 135 ? -8.423 9.445 -32.722 1.00 34.22 135 GLY A C 1
ATOM 1056 O O . GLY A 1 135 ? -7.631 8.533 -32.931 1.00 34.22 135 GLY A O 1
ATOM 1057 N N . SER A 1 136 ? -8.581 10.008 -31.525 1.00 48.06 136 SER A N 1
ATOM 1058 C CA . SER A 1 136 ? -8.187 9.369 -30.272 1.00 48.06 136 SER A CA 1
ATOM 1059 C C . SER A 1 136 ? -8.814 7.986 -30.176 1.00 48.06 136 SER A C 1
ATOM 1061 O O . SER A 1 136 ? -10.035 7.892 -30.159 1.00 48.06 136 SER A O 1
ATOM 1063 N N . THR A 1 137 ? -8.004 6.939 -30.056 1.00 42.62 137 THR A N 1
ATOM 1064 C CA . THR A 1 137 ? -8.213 5.780 -29.166 1.00 42.62 137 THR A CA 1
ATOM 1065 C C . THR A 1 137 ? -7.191 4.719 -29.522 1.00 42.62 137 THR A C 1
ATOM 1067 O O . THR A 1 137 ? -7.337 4.073 -30.543 1.00 42.62 137 THR A O 1
ATOM 1070 N N . LEU A 1 138 ? -6.206 4.475 -28.655 1.00 38.62 138 LEU A N 1
ATOM 1071 C CA . LEU A 1 138 ? -5.684 3.120 -28.491 1.00 38.62 138 LEU A CA 1
ATOM 1072 C C . LEU A 1 138 ? -5.361 2.873 -27.018 1.00 38.62 138 LEU A C 1
ATOM 1074 O O . LEU A 1 138 ? -4.378 3.350 -26.450 1.00 38.62 138 LEU A O 1
ATOM 1078 N N . LEU A 1 139 ? -6.283 2.119 -26.429 1.00 41.44 139 LEU A N 1
ATOM 1079 C CA . LEU A 1 139 ? -6.164 1.359 -25.201 1.00 41.44 139 LEU A CA 1
ATOM 1080 C C . LEU A 1 139 ? -4.808 0.644 -25.148 1.00 41.44 139 LEU A C 1
ATOM 1082 O O . LEU A 1 139 ? -4.453 -0.104 -26.053 1.00 41.44 139 LEU A O 1
ATOM 1086 N N . SER A 1 140 ? -4.065 0.848 -24.063 1.00 36.91 140 SER A N 1
ATOM 1087 C CA . SER A 1 140 ? -2.963 -0.036 -23.680 1.00 36.91 140 SER A CA 1
ATOM 1088 C C . SER A 1 140 ? -3.386 -0.790 -22.430 1.00 36.91 140 SER A C 1
ATOM 1090 O O . SER A 1 140 ? -3.202 -0.336 -21.299 1.00 36.91 140 SER A O 1
ATOM 1092 N N . SER A 1 141 ? -4.014 -1.938 -22.662 1.00 38.28 141 SER A N 1
ATOM 1093 C CA . SER A 1 141 ? -4.260 -2.972 -21.669 1.00 38.28 141 SER A CA 1
ATOM 1094 C C . SER A 1 141 ? -2.925 -3.392 -21.061 1.00 38.28 141 SER A C 1
ATOM 1096 O O . SER A 1 141 ? -2.004 -3.859 -21.729 1.00 38.28 141 SER A O 1
ATOM 1098 N N . SER A 1 142 ? -2.820 -3.163 -19.759 1.00 41.50 142 SER A N 1
ATOM 1099 C CA . SER A 1 142 ? -1.685 -3.556 -18.943 1.00 41.50 142 SER A CA 1
ATOM 1100 C C . SER A 1 142 ? -1.801 -5.042 -18.634 1.00 41.50 142 SER A C 1
ATOM 1102 O O . SER A 1 142 ? -2.741 -5.463 -17.972 1.00 41.50 142 SER A O 1
ATOM 1104 N N . SER A 1 143 ? -0.843 -5.837 -19.097 1.00 35.38 143 SER A N 1
ATOM 1105 C CA . SER A 1 143 ? -0.619 -7.202 -18.614 1.00 35.38 143 SER A CA 1
ATOM 1106 C C . SER A 1 143 ? 0.823 -7.280 -18.127 1.00 35.38 143 SER A C 1
ATOM 1108 O O . SER A 1 143 ? 1.739 -7.617 -18.871 1.00 35.38 143 SER A O 1
ATOM 1110 N N . SER A 1 144 ? 1.032 -6.861 -16.878 1.00 34.84 144 SER A N 1
ATOM 1111 C CA . SER A 1 144 ? 2.304 -7.021 -16.172 1.00 34.84 144 SER A CA 1
ATOM 1112 C C . SER A 1 144 ? 2.309 -8.377 -15.482 1.00 34.84 144 SER A C 1
ATOM 1114 O O . SER A 1 144 ? 1.857 -8.500 -14.348 1.00 34.84 144 SER A O 1
ATOM 1116 N N . SER A 1 145 ? 2.834 -9.396 -16.152 1.00 35.84 145 SER A N 1
ATOM 1117 C CA . SER A 1 145 ? 3.294 -10.615 -15.491 1.00 35.84 145 SER A CA 1
ATOM 1118 C C . SER A 1 145 ? 4.768 -10.439 -15.130 1.00 35.84 145 SER A C 1
ATOM 1120 O O . SER A 1 145 ? 5.645 -10.404 -15.996 1.00 35.84 145 SER A O 1
ATOM 1122 N N . SER A 1 146 ? 5.016 -10.267 -13.835 1.00 43.00 146 SER A N 1
ATOM 1123 C CA . SER A 1 146 ? 6.336 -10.237 -13.216 1.00 43.00 146 SER A CA 1
ATOM 1124 C C . SER A 1 146 ? 7.085 -11.540 -13.490 1.00 43.00 146 SER A C 1
ATOM 1126 O O . SER A 1 146 ? 6.622 -12.604 -13.094 1.00 43.00 146 SER A O 1
ATOM 1128 N N . ILE A 1 147 ? 8.264 -11.453 -14.104 1.00 34.22 147 ILE A N 1
ATOM 1129 C CA . ILE A 1 147 ? 9.292 -12.485 -13.963 1.00 34.22 147 ILE A CA 1
ATOM 1130 C C . ILE A 1 147 ? 10.592 -11.832 -13.496 1.00 34.22 147 ILE A C 1
ATOM 1132 O O . ILE A 1 147 ? 11.247 -11.071 -14.211 1.00 34.22 147 ILE A O 1
ATOM 1136 N N . ASP A 1 148 ? 10.917 -12.117 -12.240 1.00 45.78 148 ASP A N 1
ATOM 1137 C CA . ASP A 1 148 ? 12.202 -11.868 -11.608 1.00 45.78 148 ASP A CA 1
ATOM 1138 C C . ASP A 1 148 ? 13.304 -12.603 -12.372 1.00 45.78 148 ASP A C 1
ATOM 1140 O O . ASP A 1 148 ? 13.356 -13.829 -12.379 1.00 45.78 148 ASP A O 1
ATOM 1144 N N . LEU A 1 149 ? 14.224 -11.860 -12.989 1.00 35.78 149 LEU A N 1
ATOM 1145 C CA . LEU A 1 149 ? 15.512 -12.406 -13.404 1.00 35.78 149 LEU A CA 1
ATOM 1146 C C . LEU A 1 149 ? 16.624 -11.416 -13.055 1.00 35.78 149 LEU A C 1
ATOM 1148 O O . LEU A 1 149 ? 16.840 -10.404 -13.728 1.00 35.78 149 LEU A O 1
ATOM 1152 N N . LYS A 1 150 ? 17.363 -11.757 -11.992 1.00 38.62 150 LYS A N 1
ATOM 1153 C CA . LYS A 1 150 ? 18.705 -11.245 -11.689 1.00 38.62 150 LYS A CA 1
ATOM 1154 C C . LYS A 1 150 ? 19.554 -11.296 -12.964 1.00 38.62 150 LYS A C 1
ATOM 1156 O O . LYS A 1 150 ? 19.951 -12.370 -13.406 1.00 38.62 150 LYS A O 1
ATOM 1161 N N . LYS A 1 151 ? 19.862 -10.134 -13.546 1.00 31.94 151 LYS A N 1
ATOM 1162 C C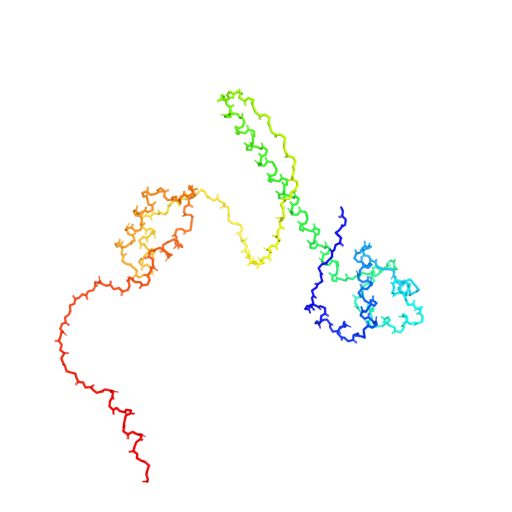A . LYS A 1 151 ? 20.762 -10.019 -14.698 1.00 31.94 151 LYS A CA 1
ATOM 1163 C C . LYS A 1 151 ? 22.045 -9.313 -14.290 1.00 31.94 151 LYS A C 1
ATOM 1165 O O . LYS A 1 151 ? 22.094 -8.092 -14.174 1.00 31.94 151 LYS A O 1
ATOM 1170 N N . THR A 1 152 ? 23.091 -10.109 -14.109 1.00 35.31 152 THR A N 1
ATOM 1171 C CA . THR A 1 152 ? 24.476 -9.643 -14.126 1.00 35.31 152 THR A CA 1
ATOM 1172 C C . THR A 1 152 ? 24.772 -9.054 -15.512 1.00 35.31 152 THR A C 1
ATOM 1174 O O . THR A 1 152 ? 24.457 -9.634 -16.555 1.00 35.31 152 THR A O 1
ATOM 1177 N N . SER A 1 153 ? 25.301 -7.833 -15.548 1.00 39.12 153 SER A N 1
ATOM 1178 C CA . SER A 1 153 ? 25.563 -7.107 -16.789 1.00 39.12 153 SER A CA 1
ATOM 1179 C C . SER A 1 153 ? 26.820 -7.644 -17.481 1.00 39.12 153 SER A C 1
ATOM 1181 O O . SER A 1 153 ? 27.934 -7.298 -17.092 1.00 39.12 153 SER A O 1
ATOM 1183 N N . LYS A 1 154 ? 26.668 -8.446 -18.540 1.00 41.19 154 LYS A N 1
ATOM 1184 C CA . LYS A 1 154 ? 27.752 -8.683 -19.510 1.00 41.19 154 LYS A CA 1
ATOM 1185 C C . LYS A 1 154 ? 27.626 -7.702 -20.680 1.00 41.19 154 LYS A C 1
ATOM 1187 O O . LYS A 1 154 ? 26.551 -7.546 -21.262 1.00 41.19 154 LYS A O 1
ATOM 1192 N N . ARG A 1 155 ? 28.730 -7.010 -20.983 1.00 47.16 155 ARG A N 1
ATOM 1193 C CA . ARG A 1 155 ? 28.893 -6.082 -22.116 1.00 47.16 155 ARG A CA 1
ATOM 1194 C C . ARG A 1 155 ? 28.544 -6.811 -23.426 1.00 47.16 155 ARG A C 1
ATOM 1196 O O . ARG A 1 155 ? 28.919 -7.968 -23.594 1.00 47.16 155 ARG A O 1
ATOM 1203 N N . LYS A 1 156 ? 27.805 -6.166 -24.340 1.00 46.94 156 LYS A N 1
ATOM 1204 C CA . LYS A 1 156 ? 27.477 -6.736 -25.661 1.00 46.94 156 LYS A CA 1
ATOM 1205 C C . LYS A 1 156 ? 28.745 -6.756 -26.525 1.00 46.94 156 LYS A C 1
ATOM 1207 O O . LYS A 1 156 ? 29.054 -5.756 -27.158 1.00 46.94 156 LYS A O 1
ATOM 1212 N N . GLY A 1 157 ? 29.464 -7.877 -26.525 1.00 51.50 157 GLY A N 1
ATOM 1213 C CA . GLY A 1 157 ? 30.467 -8.170 -27.547 1.00 51.50 157 GLY A CA 1
ATOM 1214 C C . GLY A 1 157 ? 29.803 -8.347 -28.915 1.00 51.50 157 GLY A C 1
ATOM 1215 O O . GLY A 1 157 ? 28.653 -8.795 -28.998 1.00 51.50 157 GLY A O 1
ATOM 1216 N N . VAL A 1 158 ? 30.520 -7.968 -29.973 1.00 55.22 158 VAL A N 1
ATOM 1217 C CA . VAL A 1 158 ? 30.217 -8.360 -31.356 1.00 55.22 158 VAL A CA 1
ATOM 1218 C C . VAL A 1 158 ? 30.030 -9.880 -31.366 1.00 55.22 158 VAL A C 1
ATOM 1220 O O . VAL A 1 158 ? 30.828 -10.602 -30.772 1.00 55.22 158 VAL A O 1
ATOM 1223 N N . PHE A 1 159 ? 28.922 -10.363 -31.929 1.00 68.56 159 PHE A N 1
ATOM 1224 C CA . PHE A 1 159 ? 28.643 -11.796 -31.966 1.00 68.56 159 PHE A CA 1
ATOM 1225 C C . PHE A 1 159 ? 29.691 -12.468 -32.854 1.00 68.56 159 PHE A C 1
ATOM 1227 O O . PHE A 1 159 ? 29.721 -12.203 -34.051 1.00 68.56 159 PHE A O 1
ATOM 1234 N N . GLN A 1 160 ? 30.546 -13.301 -32.264 1.00 69.25 160 GLN A N 1
ATOM 1235 C CA . GLN A 1 160 ? 31.395 -14.197 -33.035 1.00 69.25 160 GLN A CA 1
ATOM 1236 C C . GLN A 1 160 ? 30.631 -15.509 -33.244 1.00 69.25 160 GLN A C 1
ATOM 1238 O O . GLN A 1 160 ? 30.195 -16.102 -32.248 1.00 69.25 160 GLN A O 1
ATOM 1243 N N . PRO A 1 161 ? 30.396 -15.933 -34.500 1.00 76.25 161 PRO A N 1
ATOM 1244 C CA . PRO A 1 161 ? 29.779 -17.224 -34.766 1.00 76.25 161 PRO A CA 1
ATOM 1245 C C . PRO A 1 161 ? 30.666 -18.340 -34.186 1.00 76.25 161 PRO A C 1
ATOM 1247 O O . PRO A 1 161 ? 31.890 -18.198 -34.173 1.00 76.25 161 PRO A O 1
ATOM 1250 N N . PRO A 1 162 ? 30.077 -19.429 -33.661 1.00 81.94 162 PRO A N 1
ATOM 1251 C CA . PRO A 1 162 ? 30.854 -20.537 -33.114 1.00 81.94 162 PRO A CA 1
ATOM 1252 C C . PRO A 1 162 ? 31.686 -21.211 -34.209 1.00 81.94 162 PRO A C 1
ATOM 1254 O O . PRO A 1 162 ? 31.299 -21.221 -35.381 1.00 81.94 162 PRO A O 1
ATOM 1257 N N . SER A 1 163 ? 32.815 -21.805 -33.827 1.00 86.44 163 SER A N 1
ATOM 1258 C CA . SER A 1 163 ? 33.602 -22.612 -34.756 1.00 86.44 163 SER A CA 1
ATOM 1259 C C . SER A 1 163 ? 32.932 -23.970 -34.998 1.00 86.44 163 SER A C 1
ATOM 1261 O O . SER A 1 163 ? 32.132 -24.443 -34.185 1.00 86.44 163 SER 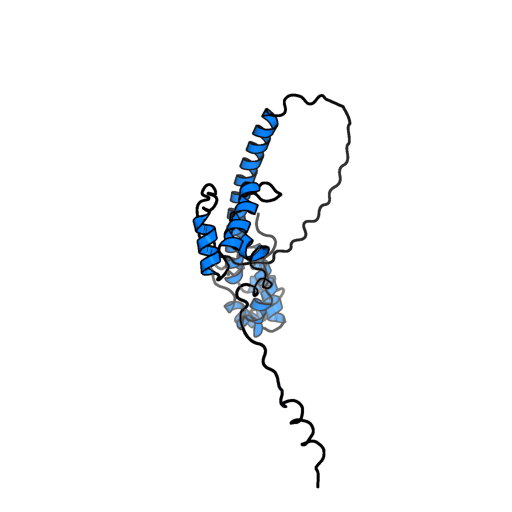A O 1
ATOM 1263 N N . LEU A 1 164 ? 33.275 -24.631 -36.109 1.00 84.81 164 LEU A N 1
ATOM 1264 C CA . LEU A 1 164 ? 32.813 -25.993 -36.394 1.00 84.81 164 LEU A CA 1
ATOM 1265 C C . LEU A 1 164 ? 33.162 -26.954 -35.240 1.00 84.81 164 LEU A C 1
ATOM 1267 O O . LEU A 1 164 ? 32.325 -27.755 -34.833 1.00 84.81 164 LEU A O 1
ATOM 1271 N N . ALA A 1 165 ? 34.365 -26.830 -34.670 1.00 85.06 165 ALA A N 1
ATOM 1272 C CA . ALA A 1 165 ? 34.826 -27.659 -33.556 1.00 85.06 165 ALA A CA 1
ATOM 1273 C C . ALA A 1 165 ? 33.966 -27.484 -32.291 1.00 85.06 165 ALA A C 1
ATOM 1275 O O . ALA A 1 165 ? 33.659 -28.469 -31.619 1.00 85.06 165 ALA A O 1
ATOM 1276 N N . ASP A 1 166 ? 33.511 -26.260 -31.999 1.00 86.56 166 ASP A N 1
ATOM 1277 C CA . ASP A 1 166 ? 32.658 -25.982 -30.836 1.00 86.56 166 ASP A CA 1
ATOM 1278 C C . ASP A 1 166 ? 31.289 -26.656 -30.954 1.00 86.56 166 ASP A C 1
ATOM 1280 O O . ASP A 1 166 ? 30.756 -27.180 -29.972 1.00 86.56 166 ASP A O 1
ATOM 1284 N N . VAL A 1 167 ? 30.711 -26.658 -32.159 1.00 84.81 167 VAL A N 1
ATOM 1285 C CA . VAL A 1 167 ? 29.425 -27.315 -32.423 1.00 84.81 167 VAL A CA 1
ATOM 1286 C C . VAL A 1 167 ? 29.577 -28.835 -32.355 1.00 84.81 167 VAL A C 1
ATOM 1288 O O . VAL A 1 167 ? 28.746 -29.493 -31.732 1.00 84.81 167 VAL A O 1
ATOM 1291 N N . LEU A 1 168 ? 30.656 -29.396 -32.908 1.00 86.31 168 LEU A N 1
ATOM 1292 C CA . LEU A 1 168 ? 30.928 -30.838 -32.844 1.00 86.31 168 LEU A CA 1
ATOM 1293 C C . LEU A 1 168 ? 31.142 -31.329 -31.411 1.00 86.31 168 LEU A C 1
ATOM 1295 O O . LEU A 1 168 ? 30.519 -32.310 -31.006 1.00 86.31 168 LEU A O 1
ATOM 1299 N N . ASN A 1 169 ? 31.948 -30.614 -30.622 1.00 88.44 169 ASN A N 1
ATOM 1300 C CA . ASN A 1 169 ? 32.153 -30.936 -29.210 1.00 88.44 169 ASN A CA 1
ATOM 1301 C C . ASN A 1 169 ? 30.839 -30.891 -28.428 1.00 88.44 169 ASN A C 1
ATOM 1303 O O . ASN A 1 169 ? 30.591 -31.766 -27.604 1.00 88.44 169 ASN A O 1
ATOM 1307 N N . TYR A 1 170 ? 29.967 -29.922 -28.720 1.00 87.12 170 TYR A N 1
ATOM 1308 C CA . TYR A 1 170 ? 28.672 -29.812 -28.054 1.00 87.12 170 TYR A CA 1
ATOM 1309 C C . TYR A 1 170 ? 27.719 -30.971 -28.389 1.00 87.12 170 TYR A C 1
ATOM 1311 O O . TYR A 1 170 ? 27.001 -31.451 -27.513 1.00 87.12 170 TYR A O 1
ATOM 1319 N N . PHE A 1 171 ? 27.722 -31.453 -29.634 1.00 86.44 171 PHE A N 1
ATOM 1320 C CA . PHE A 1 171 ? 26.944 -32.632 -30.030 1.00 86.44 171 PHE A CA 1
ATOM 1321 C C . PHE A 1 171 ? 27.490 -33.906 -29.375 1.00 86.44 171 PHE A C 1
ATOM 1323 O O . PHE A 1 171 ? 26.709 -34.689 -28.837 1.00 86.44 171 PHE A O 1
ATOM 1330 N N . LYS A 1 172 ? 28.819 -34.064 -29.327 1.00 86.19 172 LYS A N 1
ATOM 1331 C CA . LYS A 1 172 ? 29.489 -35.184 -28.654 1.00 86.19 172 LYS A CA 1
ATOM 1332 C C . LYS A 1 172 ? 29.212 -35.209 -27.148 1.00 86.19 172 LYS A C 1
ATOM 1334 O O . LYS A 1 172 ? 28.881 -36.261 -26.612 1.00 86.19 172 LYS A O 1
ATOM 1339 N N . GLU A 1 173 ? 29.272 -34.056 -26.478 1.00 88.06 173 GLU A N 1
ATOM 1340 C CA . GLU A 1 173 ? 28.936 -33.900 -25.051 1.00 88.06 173 GLU A CA 1
ATOM 1341 C C . GLU A 1 173 ? 27.485 -34.313 -24.753 1.00 88.06 173 GLU A C 1
ATOM 1343 O O . GLU A 1 173 ? 27.185 -34.841 -23.686 1.00 88.06 173 GLU A O 1
ATOM 1348 N N . LYS A 1 174 ? 26.574 -34.097 -25.707 1.00 84.12 174 LYS A N 1
ATOM 1349 C CA . LYS A 1 174 ? 25.158 -34.468 -25.594 1.00 84.12 174 LYS A CA 1
ATOM 1350 C C . LYS A 1 174 ? 24.831 -35.877 -26.094 1.00 84.12 174 LYS A C 1
ATOM 1352 O O . LYS A 1 174 ? 23.664 -36.250 -26.052 1.00 84.12 174 LYS A O 1
ATOM 1357 N N . GLY A 1 175 ? 25.830 -36.654 -26.520 1.00 82.00 175 GLY A N 1
ATOM 1358 C CA . GLY A 1 175 ? 25.654 -38.035 -26.979 1.00 82.00 175 GLY A CA 1
ATOM 1359 C C . GLY A 1 175 ? 25.142 -38.178 -28.417 1.00 82.00 175 GLY A C 1
ATOM 1360 O O . GLY A 1 175 ? 24.703 -39.259 -28.797 1.00 82.00 175 GLY A O 1
ATOM 1361 N N . TYR A 1 176 ? 25.198 -37.116 -29.225 1.00 81.56 176 TYR A N 1
ATOM 1362 C CA . TYR A 1 176 ? 24.790 -37.129 -30.633 1.00 81.56 176 TYR A CA 1
ATOM 1363 C C . TYR A 1 176 ? 25.985 -37.369 -31.563 1.00 81.56 176 TYR A C 1
ATOM 1365 O O . TYR A 1 176 ? 27.131 -37.059 -31.233 1.00 81.56 176 TYR A O 1
ATOM 1373 N N . SER A 1 177 ? 25.717 -37.904 -32.759 1.00 84.75 177 SER A N 1
ATOM 1374 C CA . SER A 1 177 ? 26.759 -38.194 -33.746 1.00 84.75 177 SER A CA 1
ATOM 1375 C C . SER A 1 177 ? 27.416 -36.920 -34.293 1.00 84.75 177 SER A C 1
ATOM 1377 O O . SER A 1 177 ? 26.768 -35.894 -34.519 1.00 84.75 177 SER A O 1
ATOM 1379 N N . GLU A 1 178 ? 28.718 -36.999 -34.580 1.00 82.50 178 GLU A N 1
ATOM 1380 C CA . GLU A 1 178 ? 29.473 -35.891 -35.182 1.00 82.50 178 GLU A CA 1
ATOM 1381 C C . GLU A 1 178 ? 28.918 -35.503 -36.565 1.00 82.50 178 GLU A C 1
ATOM 1383 O O . GLU A 1 178 ? 28.952 -34.335 -36.947 1.00 82.50 178 GLU A O 1
ATOM 1388 N N . ALA A 1 179 ? 28.335 -36.460 -37.296 1.00 81.12 179 ALA A N 1
ATOM 1389 C CA . ALA A 1 179 ? 27.666 -36.212 -38.573 1.00 81.12 179 ALA A CA 1
ATOM 1390 C C . ALA A 1 179 ? 26.439 -35.290 -38.427 1.00 81.12 179 ALA A C 1
ATOM 1392 O O . ALA A 1 179 ? 26.250 -34.387 -39.246 1.00 81.12 179 ALA A O 1
ATOM 1393 N N . ALA A 1 180 ? 25.641 -35.460 -37.364 1.00 81.88 180 ALA A N 1
ATOM 1394 C CA . ALA A 1 180 ? 24.519 -34.569 -37.069 1.00 81.88 180 ALA A CA 1
ATOM 1395 C C . ALA A 1 180 ? 25.002 -33.151 -36.722 1.00 81.88 180 ALA A C 1
ATOM 1397 O O . ALA A 1 180 ? 24.422 -32.171 -37.190 1.00 81.88 180 ALA A O 1
ATOM 1398 N N . GLY A 1 181 ? 26.112 -33.040 -35.983 1.00 85.44 181 GLY A N 1
ATOM 1399 C CA . GLY A 1 181 ? 26.745 -31.757 -35.667 1.00 85.44 181 GLY A CA 1
ATOM 1400 C C . GLY A 1 181 ? 27.261 -31.017 -36.907 1.00 85.44 181 GLY A C 1
ATOM 1401 O O . GLY A 1 181 ? 27.030 -29.814 -37.034 1.00 85.44 181 GLY A O 1
ATOM 1402 N N . LYS A 1 18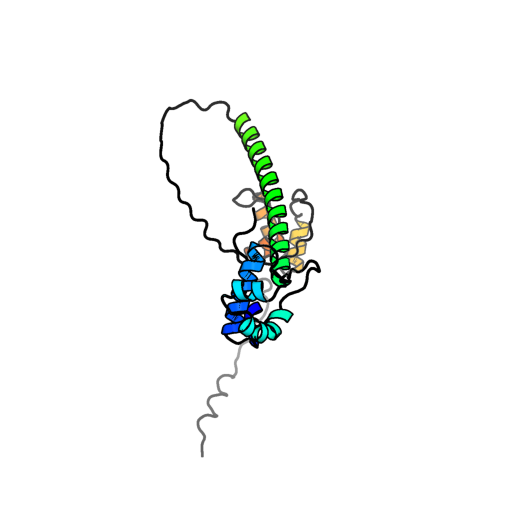2 ? 27.887 -31.726 -37.861 1.00 86.19 182 LYS A N 1
ATOM 1403 C CA . LYS A 1 182 ? 28.334 -31.144 -39.146 1.00 86.19 182 LYS A CA 1
ATOM 1404 C C . LYS A 1 182 ? 27.159 -30.591 -39.952 1.00 86.19 182 LYS A C 1
ATOM 1406 O O . LYS A 1 182 ? 27.202 -29.439 -40.375 1.00 86.19 182 LYS A O 1
ATOM 1411 N N . LYS A 1 183 ? 26.086 -31.377 -40.091 1.00 86.06 183 LYS A N 1
ATOM 1412 C CA . LYS A 1 183 ? 24.872 -30.971 -40.816 1.00 86.06 183 LYS A CA 1
ATOM 1413 C C . LYS A 1 183 ? 24.204 -29.746 -40.180 1.00 86.06 183 LYS A C 1
ATOM 1415 O O . LYS A 1 183 ? 23.770 -28.840 -40.889 1.00 86.06 183 LYS A O 1
ATOM 1420 N N . ALA A 1 184 ? 24.159 -29.698 -38.848 1.00 86.00 184 ALA A N 1
ATOM 1421 C CA . ALA A 1 184 ? 23.614 -28.561 -38.116 1.00 86.00 184 ALA A CA 1
ATOM 1422 C C . ALA A 1 184 ? 24.451 -27.288 -38.309 1.00 86.00 184 ALA A C 1
ATOM 1424 O O . ALA A 1 184 ? 23.893 -26.208 -38.507 1.00 86.00 184 ALA A O 1
ATOM 1425 N N . TYR A 1 185 ? 25.781 -27.408 -38.283 1.00 89.00 185 TYR A N 1
ATOM 1426 C CA . TYR A 1 185 ? 26.683 -26.286 -38.535 1.00 89.00 185 TYR A CA 1
ATOM 1427 C C . TYR A 1 185 ? 26.508 -25.727 -39.948 1.00 89.00 185 TYR A C 1
ATOM 1429 O O . TYR A 1 185 ? 26.313 -24.525 -40.109 1.00 89.00 185 TYR A O 1
ATOM 1437 N N . GLU A 1 186 ? 26.526 -26.592 -40.960 1.00 88.62 186 GLU A N 1
ATOM 1438 C CA . GLU A 1 186 ? 26.427 -26.203 -42.368 1.00 88.62 186 GLU A CA 1
ATOM 1439 C C . GLU A 1 186 ? 25.119 -25.458 -42.668 1.00 88.62 186 GLU A C 1
ATOM 1441 O O . GLU A 1 186 ? 25.140 -24.402 -43.301 1.00 88.62 186 GLU A O 1
ATOM 1446 N N . TYR A 1 187 ? 24.003 -25.921 -42.096 1.00 85.88 187 TYR A N 1
ATOM 1447 C CA . TYR A 1 187 ? 22.701 -25.265 -42.217 1.00 85.88 187 TYR A CA 1
ATOM 1448 C C . TYR A 1 187 ? 22.716 -23.802 -41.739 1.00 85.88 187 TYR A C 1
ATOM 1450 O O . TYR A 1 187 ? 22.242 -22.907 -42.439 1.00 85.88 187 TYR A O 1
ATOM 1458 N N . TYR A 1 188 ? 23.276 -23.529 -40.555 1.00 84.19 188 TYR A N 1
ATOM 1459 C CA . TYR A 1 188 ? 23.340 -22.159 -40.028 1.00 84.19 188 TYR A CA 1
ATOM 1460 C C . TYR A 1 188 ? 24.475 -21.330 -40.631 1.00 84.19 188 TYR A C 1
ATOM 1462 O O . TYR A 1 188 ? 24.364 -20.104 -40.682 1.00 84.19 188 TYR A O 1
ATOM 1470 N N . ASN A 1 189 ? 25.541 -21.976 -41.106 1.00 85.94 189 ASN A N 1
ATOM 1471 C CA . ASN A 1 189 ? 26.652 -21.312 -41.772 1.00 85.94 189 ASN A CA 1
ATOM 1472 C C . ASN A 1 189 ? 26.223 -20.715 -43.121 1.00 85.94 189 ASN A C 1
ATOM 1474 O O . ASN A 1 189 ? 26.544 -19.563 -43.397 1.00 85.94 189 ASN A O 1
ATOM 1478 N N . ILE A 1 190 ? 25.422 -21.447 -43.908 1.00 82.62 190 ILE A N 1
ATOM 1479 C CA . ILE A 1 190 ? 24.838 -20.945 -45.168 1.00 82.62 190 ILE A CA 1
ATOM 1480 C C . ILE A 1 190 ? 23.935 -19.731 -44.906 1.00 82.62 190 ILE A C 1
ATOM 1482 O O . ILE A 1 190 ? 23.972 -18.754 -45.648 1.00 82.62 190 ILE A O 1
ATOM 1486 N N . ALA A 1 191 ? 23.175 -19.747 -43.808 1.00 79.50 191 ALA A N 1
ATOM 1487 C CA . ALA A 1 191 ? 22.326 -18.630 -43.389 1.00 79.50 191 ALA A CA 1
ATOM 1488 C C . ALA A 1 191 ? 23.099 -17.466 -42.724 1.00 79.50 191 ALA A C 1
ATOM 1490 O O . ALA A 1 191 ? 22.490 -16.595 -42.098 1.00 79.50 191 ALA A O 1
ATOM 1491 N N . GLY A 1 192 ? 24.437 -17.459 -42.783 1.00 80.19 192 GLY A N 1
ATOM 1492 C CA . GLY A 1 192 ? 25.277 -16.406 -42.205 1.00 80.19 192 GLY A CA 1
ATOM 1493 C C . GLY A 1 192 ? 25.111 -16.239 -40.692 1.00 80.19 192 GLY A C 1
ATOM 1494 O O . GLY A 1 192 ? 25.341 -15.151 -40.164 1.00 80.19 192 GLY A O 1
ATOM 1495 N N . TRP A 1 193 ? 24.669 -17.290 -39.991 1.00 83.75 193 TRP A N 1
ATOM 1496 C CA . TRP A 1 193 ? 24.306 -17.261 -38.571 1.00 83.75 193 TRP A CA 1
ATOM 1497 C C . TRP A 1 193 ? 23.273 -16.180 -38.209 1.00 83.75 193 TRP A C 1
ATOM 1499 O O . TRP A 1 193 ? 23.307 -15.619 -37.107 1.00 83.75 193 TRP A O 1
ATOM 1509 N N . GLN A 1 194 ? 22.331 -15.904 -39.113 1.00 83.12 194 GLN A N 1
ATOM 1510 C CA . GLN A 1 194 ? 21.244 -14.944 -38.924 1.00 83.12 194 GLN A CA 1
ATOM 1511 C C . GLN A 1 194 ? 19.875 -15.641 -38.935 1.00 83.12 194 GLN A C 1
ATOM 1513 O O . GLN A 1 194 ? 19.674 -16.667 -39.578 1.00 83.12 194 GLN A O 1
ATOM 1518 N N . ASP A 1 195 ? 18.926 -15.109 -38.166 1.00 78.50 195 ASP A N 1
ATOM 1519 C CA . ASP A 1 195 ? 17.519 -15.521 -38.209 1.00 78.50 195 ASP A CA 1
ATOM 1520 C C . ASP A 1 195 ? 16.805 -14.840 -39.397 1.00 78.50 195 ASP A C 1
ATOM 1522 O O . ASP A 1 195 ? 17.280 -13.836 -39.924 1.00 78.50 195 ASP A O 1
ATOM 1526 N N . SER A 1 196 ? 15.609 -15.313 -39.744 1.00 76.38 196 SER A N 1
ATOM 1527 C CA . SER A 1 196 ? 14.683 -14.750 -40.750 1.00 76.38 196 SER A CA 1
ATOM 1528 C C . SER A 1 196 ? 14.446 -13.235 -40.639 1.00 76.38 196 SER A C 1
ATOM 1530 O O . SER A 1 196 ? 14.089 -12.578 -41.609 1.00 76.38 196 SER A O 1
ATOM 1532 N N . ARG A 1 197 ? 14.656 -12.667 -39.446 1.00 74.88 197 ARG A N 1
ATOM 1533 C CA . ARG A 1 197 ? 14.528 -11.232 -39.140 1.00 74.88 197 ARG A CA 1
ATOM 1534 C C . ARG A 1 197 ? 15.861 -10.464 -39.201 1.00 74.88 197 ARG A C 1
ATOM 1536 O O . ARG A 1 197 ? 15.939 -9.374 -38.641 1.00 74.88 197 ARG A O 1
ATOM 1543 N N . GLY A 1 198 ? 16.925 -11.056 -39.750 1.00 76.62 198 GLY A N 1
ATOM 1544 C CA . GLY A 1 198 ? 18.266 -10.458 -39.874 1.00 76.62 198 GLY A CA 1
ATOM 1545 C C . GLY A 1 198 ? 19.059 -10.350 -38.564 1.00 76.62 198 GLY A C 1
ATOM 1546 O O . GLY A 1 198 ? 20.068 -9.655 -38.492 1.00 76.62 198 GLY A O 1
ATOM 1547 N N . ASN A 1 199 ? 18.607 -11.003 -37.490 1.00 80.81 199 ASN A N 1
ATOM 1548 C CA . ASN A 1 199 ? 19.279 -10.939 -36.189 1.00 80.81 199 ASN A CA 1
ATOM 1549 C C . ASN A 1 199 ? 20.280 -12.093 -36.027 1.00 80.81 199 ASN A C 1
ATOM 1551 O O . ASN A 1 199 ? 19.918 -13.229 -36.326 1.00 80.81 199 ASN A O 1
ATOM 1555 N N . PRO A 1 200 ? 21.485 -11.864 -35.473 1.00 83.56 200 PRO A N 1
ATOM 1556 C CA . PRO A 1 200 ? 22.459 -12.930 -35.255 1.00 83.56 200 PRO A CA 1
ATOM 1557 C C . PRO A 1 200 ? 21.973 -13.955 -34.221 1.00 83.56 200 PRO A C 1
ATOM 1559 O O . PRO A 1 200 ? 21.416 -13.598 -33.173 1.00 83.56 200 PRO A O 1
ATOM 1562 N N . VAL A 1 201 ? 22.244 -15.234 -34.477 1.00 80.88 201 VAL A N 1
ATOM 1563 C CA . VAL A 1 201 ? 21.835 -16.379 -33.650 1.00 80.88 201 VAL A CA 1
ATOM 1564 C C . VAL A 1 201 ? 22.731 -16.502 -32.404 1.00 80.88 201 VAL A C 1
ATOM 1566 O O . VAL A 1 201 ? 23.561 -17.394 -32.268 1.00 80.88 201 VAL A O 1
ATOM 1569 N N . LYS A 1 202 ? 22.548 -15.584 -31.445 1.00 78.88 202 LYS A N 1
ATOM 1570 C CA . LYS A 1 202 ? 23.371 -15.478 -30.220 1.00 78.88 202 LYS A CA 1
ATOM 1571 C C . LYS A 1 202 ? 23.290 -16.693 -29.292 1.00 78.88 202 LYS A C 1
ATOM 1573 O O . LYS A 1 202 ? 24.286 -17.060 -28.680 1.00 78.88 202 LYS A O 1
ATOM 1578 N N . ASN A 1 203 ? 22.121 -17.324 -29.207 1.00 83.75 203 ASN A N 1
ATOM 1579 C CA . ASN A 1 203 ? 21.879 -18.495 -28.359 1.00 83.75 203 ASN A CA 1
ATOM 1580 C C . ASN A 1 203 ? 21.909 -19.783 -29.190 1.00 83.75 203 ASN A C 1
ATOM 1582 O O . ASN A 1 203 ? 20.956 -20.564 -29.175 1.00 83.75 203 ASN A O 1
ATOM 1586 N N . TRP A 1 204 ? 22.985 -19.998 -29.947 1.00 85.62 204 TRP A N 1
ATOM 1587 C CA . TRP A 1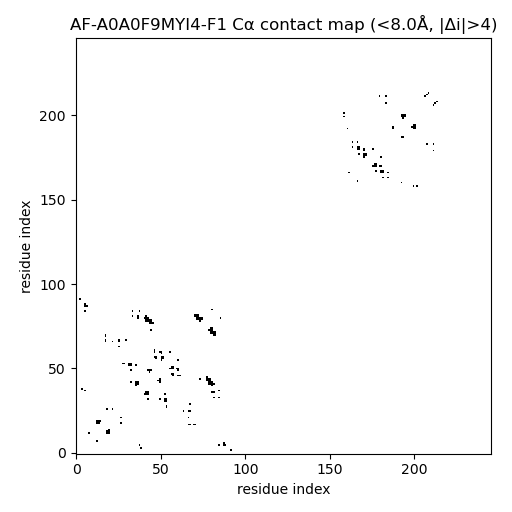 204 ? 23.066 -21.127 -30.872 1.00 85.62 204 TRP A CA 1
ATOM 1588 C C . TRP A 1 204 ? 22.879 -22.487 -30.186 1.00 85.62 204 TRP A C 1
ATOM 1590 O O . TRP A 1 204 ? 22.161 -23.321 -30.719 1.00 85.62 204 TRP A O 1
ATOM 1600 N N . LYS A 1 205 ? 23.397 -22.687 -28.964 1.00 87.38 205 LYS A N 1
ATOM 1601 C CA . LYS A 1 205 ? 23.188 -23.930 -28.191 1.00 87.38 205 LYS A CA 1
ATOM 1602 C C . LYS A 1 205 ? 21.704 -24.240 -27.961 1.00 87.38 205 LYS A C 1
ATOM 1604 O O . LYS A 1 205 ? 21.275 -25.375 -28.120 1.00 87.38 205 LYS A O 1
ATOM 1609 N N . GLN A 1 206 ? 20.902 -23.217 -27.659 1.00 85.06 206 GLN A N 1
ATOM 1610 C CA . GLN A 1 206 ? 19.455 -23.364 -27.484 1.00 85.06 206 GLN A CA 1
ATOM 1611 C C . GLN A 1 206 ? 18.757 -23.712 -28.805 1.00 85.06 206 GLN A C 1
ATOM 1613 O O . GLN A 1 206 ? 17.817 -24.500 -28.806 1.00 85.06 206 GLN A O 1
ATOM 1618 N N . LYS A 1 207 ? 19.226 -23.161 -29.933 1.00 84.25 207 LYS A N 1
ATOM 1619 C CA . LYS A 1 207 ? 18.725 -23.534 -31.265 1.00 84.25 207 LYS A CA 1
ATOM 1620 C C . LYS A 1 207 ? 19.087 -24.981 -31.616 1.00 84.25 207 LYS A C 1
ATOM 1622 O O . LYS A 1 207 ? 18.234 -25.678 -32.152 1.00 84.25 207 LYS A O 1
ATOM 1627 N N . MET A 1 208 ? 20.285 -25.451 -31.254 1.00 86.69 208 MET A N 1
ATOM 1628 C CA . MET A 1 208 ? 20.667 -26.861 -31.418 1.00 86.69 208 MET A CA 1
ATOM 1629 C C . MET A 1 208 ? 19.746 -27.781 -30.618 1.00 86.69 208 MET A C 1
ATOM 1631 O O . MET A 1 208 ? 19.210 -28.728 -31.179 1.00 86.69 208 MET A O 1
ATOM 1635 N N . ILE A 1 209 ? 19.456 -27.437 -29.359 1.00 84.44 209 ILE A N 1
ATOM 1636 C CA . ILE A 1 209 ? 18.503 -28.194 -28.537 1.00 84.44 209 ILE A CA 1
ATOM 1637 C C . ILE A 1 209 ? 17.103 -28.207 -29.166 1.00 84.44 209 ILE A C 1
ATOM 1639 O O . ILE A 1 209 ? 16.515 -29.264 -29.339 1.00 84.44 209 ILE A O 1
ATOM 1643 N N . ALA A 1 210 ? 16.568 -27.042 -29.536 1.00 81.44 210 ALA A N 1
ATOM 1644 C CA . ALA A 1 210 ? 15.185 -26.932 -29.998 1.00 81.44 210 ALA A CA 1
ATOM 1645 C C . ALA A 1 210 ? 14.936 -27.544 -31.389 1.00 81.44 210 ALA A C 1
ATOM 1647 O O . ALA A 1 210 ? 13.830 -28.000 -31.671 1.00 81.44 210 ALA A O 1
ATOM 1648 N N . VAL A 1 211 ? 15.928 -27.494 -32.283 1.00 79.12 211 VAL A N 1
ATOM 1649 C CA . VAL A 1 211 ? 15.753 -27.858 -33.700 1.00 79.12 211 VAL A CA 1
ATOM 1650 C C . VAL A 1 211 ? 16.401 -29.200 -34.034 1.00 79.12 211 VAL A C 1
ATOM 1652 O O . VAL A 1 211 ? 15.824 -29.960 -34.809 1.00 79.12 211 VAL A O 1
ATOM 1655 N N . TRP A 1 212 ? 17.566 -29.498 -33.451 1.00 79.50 212 TRP A N 1
ATOM 1656 C CA . TRP A 1 212 ? 18.410 -30.635 -33.838 1.00 79.50 212 TRP A CA 1
ATOM 1657 C C . TRP A 1 212 ? 18.423 -31.775 -32.815 1.00 79.50 212 TRP A C 1
ATOM 1659 O O . TRP A 1 212 ? 18.671 -32.911 -33.202 1.00 79.50 212 TRP A O 1
ATOM 1669 N N . PHE A 1 213 ? 18.105 -31.512 -31.544 1.00 77.25 213 PHE A N 1
ATOM 1670 C CA . PHE A 1 213 ? 17.989 -32.536 -30.495 1.00 77.25 213 PHE A CA 1
ATOM 1671 C C . PHE A 1 213 ? 16.526 -32.924 -30.249 1.00 77.25 213 PHE A C 1
ATOM 1673 O O . PHE A 1 213 ? 16.002 -32.772 -29.147 1.00 77.25 213 PHE A O 1
ATOM 1680 N N . LYS A 1 214 ? 15.844 -33.401 -31.296 1.00 67.50 214 LYS A N 1
ATOM 1681 C CA . LYS A 1 214 ? 14.522 -34.029 -31.152 1.00 67.50 214 LYS A CA 1
ATOM 1682 C C . LYS A 1 214 ? 14.703 -35.485 -30.707 1.00 67.50 214 LYS A C 1
ATOM 1684 O O . LYS A 1 214 ? 15.551 -36.185 -31.261 1.00 67.50 214 LYS A O 1
ATOM 1689 N N . GLU A 1 215 ? 13.890 -35.931 -29.746 1.00 56.81 215 GLU A N 1
ATOM 1690 C CA . GLU A 1 215 ? 13.927 -37.286 -29.153 1.00 56.81 215 GLU A CA 1
ATOM 1691 C C . GLU A 1 215 ? 13.779 -38.430 -30.176 1.00 56.81 215 GLU A C 1
ATOM 1693 O O . GLU A 1 215 ? 14.172 -39.559 -29.898 1.00 56.81 215 GLU A O 1
ATOM 1698 N N . GLU A 1 216 ? 13.346 -38.148 -31.406 1.00 51.09 216 GLU A N 1
ATOM 1699 C CA . GLU A 1 216 ? 13.314 -39.119 -32.511 1.00 51.09 216 GLU A CA 1
ATOM 1700 C C . GLU A 1 216 ? 14.669 -39.326 -33.220 1.00 51.09 216 GLU A C 1
ATOM 1702 O O . GLU A 1 216 ? 14.731 -39.707 -34.386 1.00 51.09 216 GLU A O 1
ATOM 1707 N N . THR A 1 217 ? 15.785 -39.098 -32.528 1.00 47.53 217 THR A N 1
ATOM 1708 C CA . THR A 1 217 ? 17.116 -39.543 -32.986 1.00 47.53 217 THR A CA 1
ATOM 1709 C C . THR A 1 217 ? 17.783 -40.505 -32.012 1.00 47.53 217 THR A C 1
ATOM 1711 O O . THR A 1 217 ? 18.987 -40.744 -32.097 1.00 47.53 217 THR A O 1
ATOM 1714 N N . LEU A 1 218 ? 16.998 -41.153 -31.147 1.00 50.00 218 LEU A N 1
ATOM 1715 C CA . LEU A 1 218 ? 17.454 -42.343 -30.437 1.00 50.00 218 LEU A CA 1
ATOM 1716 C C . LEU A 1 218 ? 17.307 -43.617 -31.295 1.00 50.00 218 LEU A C 1
ATOM 1718 O O . LEU A 1 218 ? 16.752 -44.604 -30.832 1.00 50.00 218 LEU A O 1
ATOM 1722 N N . ALA A 1 219 ? 17.785 -43.627 -32.547 1.00 50.25 219 ALA A N 1
ATOM 1723 C CA . ALA A 1 219 ? 18.013 -44.884 -33.272 1.00 50.25 219 ALA A CA 1
ATOM 1724 C C . ALA A 1 219 ? 18.863 -44.739 -34.548 1.00 50.25 219 ALA A C 1
ATOM 1726 O O . ALA A 1 219 ? 18.582 -43.908 -35.406 1.00 50.25 219 ALA A O 1
ATOM 1727 N N . SER A 1 220 ? 19.792 -45.694 -34.708 1.00 42.16 220 SER A N 1
ATOM 1728 C CA . SER A 1 220 ? 20.284 -46.307 -35.964 1.00 42.16 220 SER A CA 1
ATOM 1729 C C . SER A 1 220 ? 21.765 -46.114 -36.348 1.00 42.16 220 SER A C 1
ATOM 1731 O O . SER A 1 220 ? 22.107 -45.463 -37.325 1.00 42.16 220 SER A O 1
ATOM 1733 N N . ALA A 1 221 ? 22.651 -46.784 -35.601 1.00 37.81 221 ALA A N 1
ATOM 1734 C CA . ALA A 1 221 ? 23.845 -47.485 -36.111 1.00 37.81 221 ALA A CA 1
ATOM 1735 C C . ALA A 1 221 ? 24.474 -48.246 -34.927 1.00 37.81 221 ALA A C 1
ATOM 1737 O O . ALA A 1 221 ? 25.273 -47.708 -34.173 1.00 37.81 221 ALA A O 1
ATOM 1738 N N . THR A 1 222 ? 24.039 -49.464 -34.613 1.00 34.25 222 THR A N 1
ATOM 1739 C CA . THR A 1 222 ? 24.714 -50.655 -35.145 1.00 34.25 222 THR A CA 1
ATOM 1740 C C . THR A 1 222 ? 23.734 -51.827 -35.148 1.00 34.25 222 THR A C 1
ATOM 1742 O O . THR A 1 222 ? 23.346 -52.333 -34.098 1.00 34.25 222 THR A O 1
ATOM 1745 N N . ALA A 1 223 ? 23.327 -52.257 -36.341 1.00 41.50 223 ALA A N 1
ATOM 1746 C CA . ALA A 1 223 ? 22.692 -53.549 -36.542 1.00 41.50 223 ALA A CA 1
ATOM 1747 C C . ALA A 1 223 ? 23.774 -54.635 -36.588 1.00 41.50 223 ALA A C 1
ATOM 1749 O O . ALA A 1 223 ? 24.742 -54.509 -37.335 1.00 41.50 223 ALA A O 1
ATOM 1750 N N . GLY A 1 224 ? 23.570 -55.720 -35.839 1.00 33.09 224 GLY A N 1
ATOM 1751 C CA . GLY A 1 224 ? 24.286 -56.970 -36.063 1.00 33.09 224 GLY A CA 1
ATOM 1752 C C . GLY A 1 224 ? 24.259 -57.935 -34.883 1.00 33.09 224 GLY A C 1
ATOM 1753 O O . GLY A 1 224 ? 25.231 -57.992 -34.142 1.00 33.09 224 GLY A O 1
ATOM 1754 N N . ARG A 1 225 ? 23.202 -58.758 -34.775 1.00 31.67 225 ARG A N 1
ATOM 1755 C CA . ARG A 1 225 ? 23.283 -60.233 -34.930 1.00 31.67 225 ARG A CA 1
ATOM 1756 C C . ARG A 1 225 ? 22.197 -60.994 -34.143 1.00 31.67 225 ARG A C 1
ATOM 1758 O O . ARG A 1 225 ? 22.068 -60.869 -32.937 1.00 31.67 225 ARG A O 1
ATOM 1765 N N . ALA A 1 226 ? 21.533 -61.871 -34.898 1.00 33.28 226 ALA A N 1
ATOM 1766 C CA . ALA A 1 226 ? 20.873 -63.121 -34.506 1.00 33.28 226 ALA A CA 1
ATOM 1767 C C . ALA A 1 226 ? 19.511 -63.092 -33.780 1.00 33.28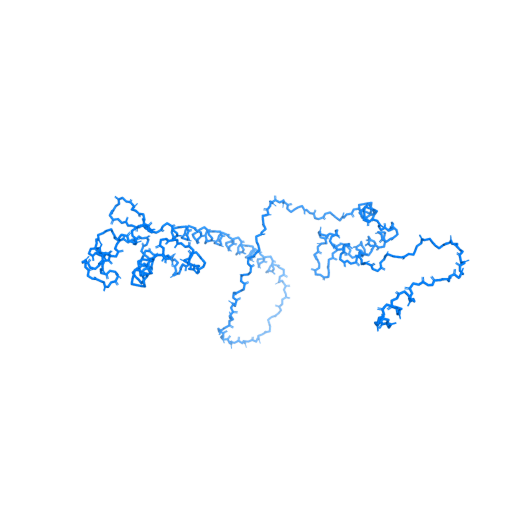 226 ALA A C 1
ATOM 1769 O O . ALA A 1 226 ? 19.381 -63.106 -32.564 1.00 33.28 226 ALA A O 1
ATOM 1770 N N . LYS A 1 227 ? 18.496 -63.245 -34.634 1.00 41.09 227 LYS A N 1
ATOM 1771 C CA . LYS A 1 227 ? 17.278 -64.055 -34.490 1.00 41.09 227 LYS A CA 1
ATOM 1772 C C . LYS A 1 227 ? 17.489 -65.368 -33.695 1.00 41.09 227 LYS A C 1
ATOM 1774 O O . LYS A 1 227 ? 18.270 -66.211 -34.126 1.00 41.09 227 LYS A O 1
ATOM 1779 N N . LEU A 1 228 ? 16.717 -65.559 -32.620 1.00 35.44 228 LEU A N 1
ATOM 1780 C CA . LEU A 1 228 ? 16.343 -66.839 -31.975 1.00 35.44 228 LEU A CA 1
ATOM 1781 C C . LEU A 1 228 ? 15.154 -66.521 -31.037 1.00 35.44 228 LEU A C 1
ATOM 1783 O O . LEU A 1 228 ? 15.325 -65.801 -30.067 1.00 35.44 228 LEU A O 1
ATOM 1787 N N . VAL A 1 229 ? 13.894 -66.648 -31.470 1.00 37.16 229 VAL A N 1
ATOM 1788 C CA . VAL A 1 229 ? 13.027 -67.850 -31.517 1.00 37.16 229 VAL A CA 1
ATOM 1789 C C . VAL A 1 229 ? 12.694 -68.438 -30.134 1.00 37.16 229 VAL A C 1
ATOM 1791 O O . VAL A 1 229 ? 13.576 -68.963 -29.467 1.00 37.16 229 VAL A O 1
ATOM 1794 N N . LYS A 1 230 ? 11.372 -68.456 -29.854 1.00 31.73 230 LYS A N 1
ATOM 1795 C CA . LYS A 1 230 ? 10.597 -69.134 -28.783 1.00 31.73 230 LYS A CA 1
ATOM 1796 C C . LYS A 1 230 ? 10.851 -68.573 -27.374 1.00 31.73 230 LYS A C 1
ATOM 1798 O O . LYS A 1 230 ? 11.941 -68.676 -26.851 1.00 31.73 230 LYS A O 1
ATOM 1803 N N . GLY A 1 231 ? 9.908 -67.906 -26.714 1.00 31.27 231 GLY A N 1
ATOM 1804 C CA . GLY A 1 231 ? 8.503 -68.255 -26.541 1.00 31.27 231 GLY A CA 1
ATOM 1805 C C . GLY A 1 231 ? 8.338 -68.781 -25.120 1.00 31.27 231 GLY A C 1
ATOM 1806 O O . GLY A 1 231 ? 8.705 -69.920 -24.886 1.00 31.27 231 GLY A O 1
ATOM 1807 N N . SER A 1 232 ? 7.832 -67.964 -24.192 1.00 34.00 232 SER A N 1
ATOM 1808 C CA . SER A 1 232 ? 7.042 -68.437 -23.050 1.00 34.00 232 SER A CA 1
ATOM 1809 C C . SER A 1 232 ? 6.495 -67.266 -22.233 1.00 34.00 232 SER A C 1
ATOM 1811 O O . SER A 1 232 ? 7.249 -66.417 -21.768 1.00 34.00 232 SER A O 1
ATOM 1813 N N . SER A 1 233 ? 5.171 -67.263 -22.100 1.00 43.59 233 SER A N 1
ATOM 1814 C CA . SER A 1 233 ? 4.442 -67.089 -20.843 1.00 43.59 233 SER A CA 1
ATOM 1815 C C . SER A 1 233 ? 4.833 -65.933 -19.910 1.00 43.59 233 SER A C 1
ATOM 1817 O O . SER A 1 233 ? 5.707 -66.062 -19.058 1.00 43.59 233 SER A O 1
ATOM 1819 N N . ILE A 1 234 ? 4.078 -64.831 -19.987 1.00 38.12 234 ILE A N 1
ATOM 1820 C CA . ILE A 1 234 ? 3.772 -64.034 -18.781 1.00 38.12 234 ILE A CA 1
ATOM 1821 C C . ILE A 1 234 ? 2.332 -63.487 -18.751 1.00 38.12 234 ILE A C 1
ATOM 1823 O O . ILE A 1 234 ? 1.955 -62.747 -17.850 1.00 38.12 234 ILE A O 1
ATOM 1827 N N . VAL A 1 235 ? 1.483 -63.910 -19.698 1.00 40.84 235 VAL A N 1
ATOM 1828 C CA . VAL A 1 235 ? 0.085 -63.444 -19.815 1.00 40.84 235 VAL A CA 1
ATOM 1829 C C . VAL A 1 235 ? -0.932 -64.492 -19.320 1.00 40.84 235 VAL A C 1
ATOM 1831 O O . VAL A 1 235 ? -2.131 -64.240 -19.335 1.00 40.84 235 VAL A O 1
ATOM 1834 N N . GLU A 1 236 ? -0.480 -65.645 -18.807 1.00 42.03 236 GLU A N 1
ATOM 1835 C CA . GLU A 1 236 ? -1.355 -66.668 -18.195 1.00 42.03 236 GLU A CA 1
ATOM 1836 C C . GLU A 1 236 ? -1.367 -66.665 -16.655 1.00 42.03 236 GLU A C 1
ATOM 1838 O O . GLU A 1 236 ? -2.155 -67.388 -16.052 1.00 42.03 236 GLU A O 1
ATOM 1843 N N . GLN A 1 237 ? -0.578 -65.813 -15.989 1.00 41.75 237 GLN A N 1
ATOM 1844 C CA . GLN A 1 237 ? -0.498 -65.823 -14.520 1.00 41.75 237 GLN A CA 1
ATOM 1845 C C . GLN A 1 237 ? -1.581 -64.975 -13.822 1.00 41.75 237 GLN A C 1
ATOM 1847 O O . GLN A 1 237 ? -1.674 -65.000 -12.605 1.00 41.75 237 GLN A O 1
ATOM 1852 N N . TRP A 1 238 ? -2.412 -64.222 -14.555 1.00 43.81 238 TRP A N 1
ATOM 1853 C CA . TRP A 1 238 ? -3.433 -63.325 -13.968 1.00 43.81 238 TRP A CA 1
ATOM 1854 C C . TRP A 1 238 ? -4.881 -63.797 -14.186 1.00 43.81 238 TRP A C 1
ATOM 1856 O O . TRP A 1 238 ? -5.823 -63.097 -13.826 1.00 43.81 238 TRP A O 1
ATOM 1866 N N . LYS A 1 239 ? -5.080 -64.992 -14.762 1.00 45.75 239 LYS A N 1
ATOM 1867 C CA . LYS A 1 239 ? -6.413 -65.568 -15.029 1.00 45.75 239 LYS A CA 1
ATOM 1868 C C . LYS A 1 239 ? -6.752 -66.819 -14.211 1.00 45.75 239 LYS A C 1
ATOM 1870 O O . LYS A 1 239 ? -7.815 -67.386 -14.424 1.00 45.75 239 LYS A O 1
ATOM 1875 N N . LYS A 1 240 ? -5.888 -67.233 -13.276 1.00 51.59 240 LYS A N 1
ATOM 1876 C CA . LYS A 1 240 ? -6.113 -68.412 -12.416 1.00 51.59 240 LYS A CA 1
ATOM 1877 C C . LYS A 1 240 ? -6.430 -68.102 -10.948 1.00 51.59 240 LYS A C 1
ATOM 1879 O O . LYS A 1 240 ? -6.823 -69.014 -10.236 1.00 51.59 240 LYS A O 1
ATOM 1884 N N . ASP A 1 241 ? -6.378 -66.832 -10.543 1.00 50.62 241 ASP A N 1
ATOM 1885 C CA . ASP A 1 241 ? -6.670 -66.406 -9.162 1.00 50.62 241 ASP A CA 1
ATOM 1886 C C . ASP A 1 241 ? -8.055 -65.734 -9.015 1.00 50.62 241 ASP A C 1
ATOM 1888 O O . ASP A 1 241 ? -8.365 -65.156 -7.977 1.00 50.62 241 ASP A O 1
ATOM 1892 N N . ALA A 1 242 ? -8.903 -65.803 -10.054 1.00 54.00 242 ALA A N 1
ATOM 1893 C CA . ALA A 1 242 ? -10.238 -65.187 -10.079 1.00 54.00 242 ALA A CA 1
ATOM 1894 C C . ALA A 1 242 ? -11.411 -66.192 -10.130 1.00 54.00 242 ALA A C 1
ATOM 1896 O O . ALA A 1 242 ? -12.565 -65.775 -10.103 1.00 54.00 242 ALA A O 1
ATOM 1897 N N . GLU A 1 243 ? -11.145 -67.503 -10.155 1.00 53.75 243 GLU A N 1
ATOM 1898 C CA . GLU A 1 243 ? -12.171 -68.557 -10.114 1.00 53.75 243 GLU A CA 1
ATOM 1899 C C . GLU A 1 243 ? -11.729 -69.669 -9.151 1.00 53.75 243 GLU A C 1
ATOM 1901 O O . GLU A 1 243 ? -11.107 -70.652 -9.544 1.00 53.75 243 GLU A O 1
ATOM 1906 N N . GLY A 1 244 ? -11.999 -69.485 -7.858 1.00 46.00 244 GLY A N 1
ATOM 1907 C CA . GLY A 1 244 ? -11.614 -70.452 -6.827 1.00 46.00 244 GLY A CA 1
ATOM 1908 C C . GLY A 1 244 ? -12.000 -70.036 -5.412 1.00 46.00 244 GLY A C 1
ATOM 1909 O O . GLY A 1 244 ? -11.190 -70.150 -4.501 1.00 46.00 244 GLY A O 1
ATOM 1910 N N . GLY A 1 245 ? -13.211 -69.505 -5.235 1.00 49.88 245 GLY A N 1
ATOM 1911 C CA . GLY A 1 245 ? -13.833 -69.389 -3.921 1.00 49.88 245 GLY A CA 1
ATOM 1912 C C . GLY A 1 245 ? -14.658 -70.637 -3.628 1.00 49.88 245 GLY A C 1
ATOM 1913 O O . GLY A 1 245 ? -15.738 -70.778 -4.199 1.00 49.88 245 GLY A O 1
ATOM 1914 N N . ASN A 1 246 ? -14.131 -71.516 -2.773 1.00 39.19 246 ASN A N 1
ATOM 1915 C CA . ASN A 1 246 ? -14.846 -72.186 -1.679 1.00 39.19 246 ASN A CA 1
ATOM 1916 C C . ASN A 1 246 ? -13.833 -72.864 -0.748 1.00 39.19 246 ASN A C 1
ATOM 1918 O O . ASN A 1 246 ? -13.069 -73.716 -1.253 1.00 39.19 246 ASN A O 1
#

Foldseek 3Di:
DQDPDFDDDPVVQCPPPLNVPDDPLLVLLLVLLVNVCSVPVWAALDLCRSCVSSVHHSVVSVVSCVSNVVQWDDPPPRIIHGPVSVVRRVVVVVVVVVVVVVVVVVVVVVVVVVVVVVVPPDDDDDDDDDDDDDDDDDDDDDDDDDDDDDDDDDDDDDDDDDDLVVQLVLCVVVVHDSVLSNVLCVVCVVVVCADPVRHHVRVVSVVCCVPRVDPVPPDDPDDDDDDDDDDDDDVPPPPPVPPDDD